Protein AF-A0A3P7MTQ9-F1 (afdb_monomer)

InterPro domains:
  IPR006569 CID domain [PF04818] (117-196)
  IPR008942 ENTH/VHS [G3DSA:1.25.40.90] (111-215)

Secondary structure (DSSP, 8-state):
--PPPPPPPPTT-PPPP-PPPPP--------PPPPTT-PPPPP---------PPPS-----HHHHHHHHHHHHHHHHHHHHHHHHHHHHHHHHHHHHHHHHHHHHTT--HHHHHHHHHHHHH---HHHHHHHHHHHHHHHTT-HHHHHHHHHHHHHHHHSTT--HHHHHHHHHHHHHHHHHHHHHT--HHHHHHHHHHHHHHHHHHHHH--HHHHHHHHHHHHTT-GGGS--

Radius of gyration: 30.37 Å; Cα contacts (8 Å, |Δi|>4): 96; chains: 1; bounding box: 88×51×62 Å

Organism: Dibothriocephalus latus (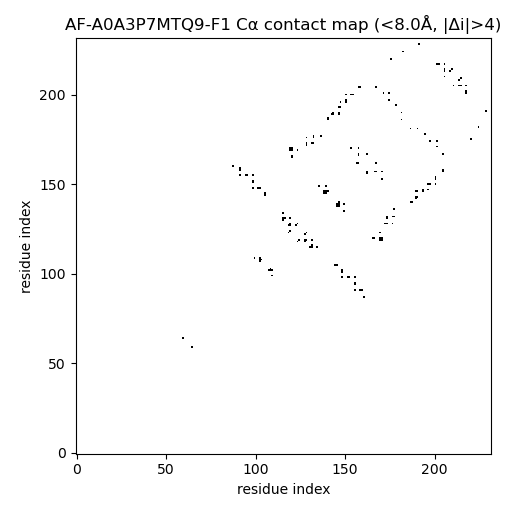NCBI:txid60516)

Foldseek 3Di:
DDDDDDDDDDPDDPDDDDDDDDPDDDDDPPDDDDDPPDDDDDDDDDDPDPPPDDPPDPPCDPVNVVVVVVVVVVVVVVVVVVVVVVVLVVVLVVLVVVLVVLCVVVVHDPVVLCVLLVVLLVDVDPVSLVSSLVVLCVQCLVDLSSVVSVLSVLLSQQSRPPRDPSSNVSSVSSLLVNLVVCQVPVRDPSCLVCVVSSLVSLVVNCVVVVDPVSVVVNCVSVVVNDPPSVPD

pLDDT: mean 70.4, std 19.18, range [33.09, 97.12]

Structure (mmCIF, N/CA/C/O backbone):
data_AF-A0A3P7MTQ9-F1
#
_entry.id   AF-A0A3P7MTQ9-F1
#
loop_
_atom_site.group_PDB
_atom_site.id
_atom_site.type_symbol
_atom_site.label_atom_id
_atom_site.label_alt_id
_atom_site.label_comp_id
_atom_site.label_asym_id
_atom_site.label_entity_id
_atom_site.label_seq_id
_atom_site.pdbx_PDB_ins_code
_atom_site.Cartn_x
_atom_site.Cartn_y
_atom_site.Cartn_z
_atom_site.occupancy
_atom_site.B_iso_or_equiv
_atom_site.auth_seq_id
_atom_site.auth_comp_id
_atom_site.auth_asym_id
_atom_site.auth_atom_id
_atom_site.pdbx_PDB_model_num
ATOM 1 N N . MET A 1 1 ? 58.078 28.794 -17.572 1.00 44.88 1 MET A N 1
ATOM 2 C CA . MET A 1 1 ? 57.021 29.090 -16.584 1.00 44.88 1 MET A CA 1
ATOM 3 C C . MET A 1 1 ? 56.052 30.071 -17.214 1.00 44.88 1 MET A C 1
ATOM 5 O O . MET A 1 1 ? 56.477 31.156 -17.580 1.00 44.88 1 MET A O 1
ATOM 9 N N . GLY A 1 2 ? 54.799 29.667 -17.394 1.00 41.00 2 GLY A N 1
ATOM 10 C CA . GLY A 1 2 ? 53.721 30.526 -17.878 1.00 41.00 2 GLY A CA 1
ATOM 11 C C . GLY A 1 2 ? 52.397 29.884 -17.487 1.00 41.00 2 GLY A C 1
ATOM 12 O O . GLY A 1 2 ? 52.120 28.762 -17.901 1.00 41.00 2 GLY A O 1
ATOM 13 N N . THR A 1 3 ? 51.639 30.535 -16.612 1.00 49.16 3 THR A N 1
ATOM 14 C CA . THR A 1 3 ? 50.294 30.107 -16.209 1.00 49.16 3 THR A CA 1
ATOM 15 C C . THR A 1 3 ? 49.300 30.414 -17.334 1.00 49.16 3 THR A C 1
ATOM 17 O O . THR A 1 3 ? 49.339 31.532 -17.853 1.00 49.16 3 THR A O 1
ATOM 20 N N . PRO A 1 4 ? 48.411 29.482 -17.725 1.00 43.72 4 PRO A N 1
ATOM 21 C CA . PRO A 1 4 ? 47.355 29.787 -18.687 1.00 43.72 4 PRO A CA 1
ATOM 22 C C . PRO A 1 4 ? 46.280 30.696 -18.057 1.00 43.72 4 PRO A C 1
ATOM 24 O O . PRO A 1 4 ? 46.106 30.677 -16.834 1.00 43.72 4 PRO A O 1
ATOM 27 N N . PRO A 1 5 ? 45.569 31.508 -18.860 1.00 46.62 5 PRO A N 1
ATOM 28 C CA . PRO A 1 5 ? 44.591 32.459 -18.349 1.00 46.62 5 PRO A CA 1
ATOM 29 C C . PRO A 1 5 ? 43.329 31.744 -17.850 1.00 46.62 5 PRO A C 1
ATOM 31 O O . PRO A 1 5 ? 42.872 30.764 -18.438 1.00 46.62 5 PRO A O 1
ATOM 34 N N . ALA A 1 6 ? 42.769 32.259 -16.755 1.00 50.53 6 ALA A N 1
ATOM 35 C CA . ALA A 1 6 ? 41.508 31.800 -16.192 1.00 50.53 6 ALA A CA 1
ATOM 36 C C . ALA A 1 6 ? 40.335 32.225 -17.089 1.00 50.53 6 ALA A C 1
ATOM 38 O O . ALA A 1 6 ? 40.229 33.390 -17.475 1.00 50.53 6 ALA A O 1
ATOM 39 N N . TYR A 1 7 ? 39.447 31.283 -17.404 1.00 43.47 7 TYR A N 1
ATOM 40 C CA . TYR A 1 7 ? 38.181 31.586 -18.067 1.00 43.47 7 TYR A CA 1
ATOM 41 C C . TYR A 1 7 ? 37.210 32.237 -17.067 1.00 43.47 7 TYR A C 1
ATOM 43 O O . TYR A 1 7 ? 37.127 31.771 -15.927 1.00 43.47 7 TYR A O 1
ATOM 51 N N . PRO A 1 8 ? 36.467 33.287 -17.458 1.00 49.22 8 PRO A N 1
ATOM 52 C CA . PRO A 1 8 ? 35.469 33.898 -16.592 1.00 49.22 8 PRO A CA 1
ATOM 53 C C . PRO A 1 8 ? 34.245 32.980 -16.461 1.00 49.22 8 PRO A C 1
ATOM 55 O O . PRO A 1 8 ? 33.701 32.495 -17.454 1.00 49.22 8 PRO A O 1
ATOM 58 N N . VAL A 1 9 ? 33.824 32.742 -15.220 1.00 55.25 9 VAL A N 1
ATOM 59 C CA . VAL A 1 9 ? 32.576 32.047 -14.875 1.00 55.25 9 VAL A CA 1
ATOM 60 C C . VAL A 1 9 ? 31.442 33.085 -14.857 1.00 55.25 9 VAL A C 1
ATOM 62 O O . VAL A 1 9 ? 31.681 34.191 -14.373 1.00 55.25 9 VAL A O 1
ATOM 65 N N . PRO A 1 10 ? 30.230 32.786 -15.364 1.00 50.22 10 PRO A N 1
ATOM 66 C CA . PRO A 1 10 ? 29.095 33.707 -15.291 1.00 50.22 10 PRO A CA 1
ATOM 67 C C . PRO A 1 10 ? 28.674 33.985 -13.841 1.00 50.22 10 PRO A C 1
ATOM 69 O O . PRO A 1 10 ? 28.641 33.073 -13.012 1.00 50.22 10 PRO A O 1
ATOM 72 N N . ASP A 1 11 ? 28.336 35.243 -13.560 1.00 55.81 11 ASP A N 1
ATOM 73 C CA . ASP A 1 11 ? 27.985 35.745 -12.231 1.00 55.81 11 ASP A CA 1
ATOM 74 C C . ASP A 1 11 ? 26.805 34.989 -11.597 1.00 55.81 11 ASP A C 1
ATOM 76 O O . ASP A 1 11 ? 25.722 34.895 -12.176 1.00 55.81 11 ASP A O 1
ATOM 80 N N . GLY A 1 12 ? 27.003 34.498 -10.367 1.00 55.12 12 GLY A N 1
ATOM 81 C CA . GLY A 1 12 ? 25.911 34.071 -9.482 1.00 55.12 12 GLY A CA 1
ATOM 82 C C . GLY A 1 12 ? 26.069 32.724 -8.774 1.00 55.12 12 GLY A C 1
ATOM 83 O O . GLY A 1 12 ? 25.252 32.418 -7.909 1.00 55.12 12 GLY A O 1
ATOM 84 N N . VAL A 1 13 ? 27.099 31.926 -9.073 1.00 52.09 13 VAL A N 1
ATOM 85 C CA . VAL A 1 13 ? 27.333 30.646 -8.376 1.00 52.09 13 VAL A CA 1
ATOM 86 C C . VAL A 1 13 ? 28.551 30.779 -7.454 1.00 52.09 13 VAL A C 1
ATOM 88 O O . VAL A 1 13 ? 29.647 31.039 -7.954 1.00 52.09 13 VAL A O 1
ATOM 91 N N . PRO A 1 14 ? 28.417 30.628 -6.121 1.00 49.75 14 PRO A N 1
ATOM 92 C CA . PRO A 1 14 ? 29.576 30.646 -5.237 1.00 49.75 14 PRO A CA 1
ATOM 93 C C . PRO A 1 14 ? 30.501 29.473 -5.582 1.00 49.75 14 PRO A C 1
ATOM 95 O O . PRO A 1 14 ? 30.057 28.330 -5.708 1.00 49.75 14 PRO A O 1
ATOM 98 N N . ALA A 1 15 ? 31.791 29.766 -5.760 1.00 53.12 15 ALA A N 1
ATOM 99 C CA . ALA A 1 15 ? 32.801 28.754 -6.038 1.00 53.12 15 ALA A CA 1
ATOM 100 C C . ALA A 1 15 ? 32.833 27.713 -4.900 1.00 53.12 15 ALA A C 1
ATOM 102 O O . ALA A 1 15 ? 32.810 28.101 -3.726 1.00 53.12 15 ALA A O 1
ATOM 103 N N . PRO A 1 16 ? 32.894 26.404 -5.205 1.00 49.44 16 PRO A N 1
ATOM 104 C CA . PRO A 1 16 ? 33.035 25.394 -4.167 1.00 49.44 16 PRO A CA 1
ATOM 105 C C . PRO A 1 16 ? 34.364 25.599 -3.417 1.00 49.44 16 PRO A C 1
ATOM 107 O O . PRO A 1 16 ? 35.365 25.975 -4.037 1.00 49.44 16 PRO A O 1
ATOM 110 N N . PRO A 1 17 ? 34.404 25.375 -2.091 1.00 55.78 17 PRO A N 1
ATOM 111 C CA . PRO A 1 17 ? 35.616 25.571 -1.308 1.00 55.78 17 PRO A CA 1
ATOM 112 C C . PRO A 1 17 ? 36.736 24.645 -1.795 1.00 55.78 17 PRO A C 1
ATOM 114 O O . PRO A 1 17 ? 36.509 23.474 -2.103 1.00 55.78 17 PRO A O 1
ATOM 117 N N . PHE A 1 18 ? 37.953 25.191 -1.844 1.00 48.84 18 PHE A N 1
ATOM 118 C CA . PHE A 1 18 ? 39.172 24.474 -2.214 1.00 48.84 18 PHE A CA 1
ATOM 119 C C . PHE A 1 18 ? 39.341 23.235 -1.324 1.00 48.84 18 PHE A C 1
ATOM 121 O O . PHE A 1 18 ? 39.570 23.353 -0.120 1.00 48.84 18 PHE A O 1
ATOM 128 N N . GLN A 1 19 ? 39.241 22.044 -1.913 1.00 48.84 19 GLN A N 1
ATOM 129 C CA . GLN A 1 19 ? 39.634 20.812 -1.237 1.00 48.84 19 GLN A CA 1
ATOM 130 C C . GLN A 1 19 ? 41.156 20.641 -1.369 1.00 48.84 19 GLN A C 1
ATOM 132 O O . GLN A 1 19 ? 41.683 20.785 -2.477 1.00 48.84 19 GLN A O 1
ATOM 137 N N . PRO A 1 20 ? 41.889 20.356 -0.277 1.00 51.94 20 PRO A N 1
ATOM 138 C CA . PRO A 1 20 ? 43.305 20.026 -0.372 1.00 51.94 20 PRO A CA 1
ATOM 139 C C . PRO A 1 20 ? 43.490 18.736 -1.192 1.00 51.94 20 PRO A C 1
ATOM 141 O O . PRO A 1 20 ? 42.626 17.856 -1.155 1.00 51.94 20 PRO A O 1
ATOM 144 N N . PRO A 1 21 ? 44.602 18.599 -1.935 1.00 47.03 21 PRO A N 1
ATOM 145 C CA . PRO A 1 21 ? 44.841 17.420 -2.754 1.00 47.03 21 PRO A CA 1
ATOM 146 C C . PRO A 1 21 ? 44.960 16.180 -1.861 1.00 47.03 21 PRO A C 1
ATOM 148 O O . PRO A 1 21 ? 45.771 16.141 -0.934 1.00 47.03 21 PRO A O 1
ATOM 151 N N . LEU A 1 22 ? 44.142 15.166 -2.145 1.00 48.50 22 LEU A N 1
ATOM 152 C CA . LEU A 1 22 ? 44.241 13.853 -1.511 1.00 48.50 22 LEU A CA 1
ATOM 153 C C . LEU A 1 22 ? 45.647 13.261 -1.738 1.00 48.50 22 LEU A C 1
ATOM 155 O O . LEU A 1 22 ? 46.215 13.437 -2.823 1.00 48.50 22 LEU A O 1
ATOM 159 N N . PRO A 1 23 ? 46.216 12.547 -0.748 1.00 47.06 23 PRO A N 1
ATOM 160 C CA . PRO A 1 23 ? 47.487 11.865 -0.921 1.00 47.06 23 PRO A CA 1
ATOM 161 C C . PRO A 1 23 ? 47.386 10.864 -2.072 1.00 47.06 23 PRO A C 1
ATOM 163 O O . PRO A 1 23 ? 46.411 10.130 -2.223 1.00 47.06 23 PRO A O 1
ATOM 166 N N . HIS A 1 24 ? 48.417 10.882 -2.901 1.00 46.41 24 HIS A N 1
ATOM 167 C CA . HIS A 1 24 ? 48.580 10.107 -4.122 1.00 46.41 24 HIS A CA 1
ATOM 168 C C . HIS A 1 24 ? 48.537 8.616 -3.778 1.00 46.41 24 HIS A C 1
ATOM 170 O O . HIS A 1 24 ? 49.501 8.047 -3.269 1.00 46.41 24 HIS A O 1
ATOM 176 N N . ILE A 1 25 ? 47.398 7.983 -4.046 1.00 46.38 25 ILE A N 1
ATOM 177 C CA . ILE A 1 25 ? 47.273 6.531 -4.025 1.00 46.38 25 ILE A CA 1
ATOM 178 C C . ILE A 1 25 ? 47.876 6.043 -5.350 1.00 46.38 25 ILE A C 1
ATOM 180 O O . ILE A 1 25 ? 47.378 6.441 -6.407 1.00 46.38 25 ILE A O 1
ATOM 184 N N . PRO A 1 26 ? 48.948 5.228 -5.345 1.00 42.16 26 PRO A N 1
ATOM 185 C CA . PRO A 1 26 ? 49.461 4.654 -6.582 1.00 42.16 26 PRO A CA 1
ATOM 186 C C . PRO A 1 26 ? 48.351 3.811 -7.227 1.00 42.16 26 PRO A C 1
ATOM 188 O O . PRO A 1 26 ? 47.632 3.109 -6.506 1.00 42.16 26 PRO A O 1
ATOM 191 N N . PRO A 1 27 ? 48.172 3.862 -8.558 1.00 41.38 27 PRO A N 1
ATOM 192 C CA . PRO A 1 27 ? 47.104 3.126 -9.212 1.00 41.38 27 PRO A CA 1
ATOM 193 C C . PRO A 1 27 ? 47.274 1.630 -8.938 1.00 41.38 27 PRO A C 1
ATOM 195 O O . PRO A 1 27 ? 48.236 0.994 -9.370 1.00 41.38 27 PRO A O 1
ATOM 198 N N . ARG A 1 28 ? 46.324 1.064 -8.186 1.00 40.88 28 ARG A N 1
ATOM 199 C CA . ARG A 1 28 ? 46.164 -0.382 -8.056 1.00 40.88 28 ARG A CA 1
ATOM 200 C C . ARG A 1 28 ? 45.906 -0.918 -9.460 1.00 40.88 28 ARG A C 1
ATOM 202 O O . ARG A 1 28 ? 44.927 -0.532 -10.095 1.00 40.88 28 ARG A O 1
ATOM 209 N N . VAL A 1 29 ? 46.781 -1.804 -9.924 1.00 40.97 29 VAL A N 1
ATOM 210 C CA . VAL A 1 29 ? 46.595 -2.600 -11.139 1.00 40.97 29 VAL A CA 1
ATOM 211 C C . VAL A 1 29 ? 45.378 -3.502 -10.918 1.00 40.97 29 VAL A C 1
ATOM 213 O O . VAL A 1 29 ? 45.492 -4.617 -10.418 1.00 40.97 29 VAL A O 1
ATOM 216 N N . PHE A 1 30 ? 44.185 -2.997 -11.225 1.00 38.31 30 PHE A N 1
ATOM 217 C CA . PHE A 1 30 ? 43.014 -3.833 -11.449 1.00 38.31 30 PHE A CA 1
ATOM 218 C C . PHE A 1 30 ? 43.054 -4.246 -12.916 1.00 38.31 30 PHE A C 1
ATOM 220 O O . PHE A 1 30 ? 42.629 -3.510 -13.803 1.00 38.31 30 PHE A O 1
ATOM 227 N N . GLY A 1 31 ? 43.646 -5.414 -13.167 1.00 36.66 31 GLY A N 1
ATOM 228 C CA . GLY A 1 31 ? 43.518 -6.084 -14.451 1.00 36.66 31 GLY A CA 1
ATOM 229 C C . GLY A 1 31 ? 42.049 -6.416 -14.679 1.00 36.66 31 GLY A C 1
ATOM 230 O O . GLY A 1 31 ? 41.487 -7.255 -13.977 1.00 36.66 31 GLY A O 1
ATOM 231 N N . TYR A 1 32 ? 41.421 -5.737 -15.633 1.00 39.22 32 TYR A N 1
ATOM 232 C CA . TYR A 1 32 ? 40.151 -6.191 -16.182 1.00 39.22 32 TYR A CA 1
ATOM 233 C C . TYR A 1 32 ? 40.391 -7.520 -16.917 1.00 39.22 32 TYR A C 1
ATOM 235 O O . TYR A 1 32 ? 41.398 -7.643 -17.622 1.00 39.22 32 TYR A O 1
ATOM 243 N N . PRO A 1 33 ? 39.512 -8.526 -16.765 1.00 43.12 33 PRO A N 1
ATOM 244 C CA . PRO A 1 33 ? 39.596 -9.733 -17.574 1.00 43.12 33 PRO A CA 1
ATOM 245 C C . PRO A 1 33 ? 39.393 -9.372 -19.059 1.00 43.12 33 PRO A C 1
ATOM 247 O O . PRO A 1 33 ? 38.675 -8.418 -19.371 1.00 43.12 33 PRO A O 1
ATOM 250 N N . PRO A 1 34 ? 40.041 -10.092 -19.990 1.00 44.06 34 PRO A N 1
ATOM 251 C CA . PRO A 1 34 ? 40.077 -9.704 -21.392 1.00 44.06 34 PRO A CA 1
ATOM 252 C C . PRO A 1 34 ? 38.696 -9.888 -22.030 1.00 44.06 34 PRO A C 1
ATOM 254 O O . PRO A 1 34 ? 38.182 -11.002 -22.118 1.00 44.06 34 PRO A O 1
ATOM 257 N N . HIS A 1 35 ? 38.100 -8.792 -22.500 1.00 46.19 35 HIS A N 1
ATOM 258 C CA . HIS A 1 35 ? 36.933 -8.846 -23.375 1.00 46.19 35 HIS A CA 1
ATOM 259 C C . HIS A 1 35 ? 37.379 -9.225 -24.801 1.00 46.19 35 HIS A C 1
ATOM 261 O O . HIS A 1 35 ? 38.271 -8.565 -25.346 1.00 46.19 35 HIS A O 1
ATOM 267 N N . PRO A 1 36 ? 36.786 -10.256 -25.434 1.00 40.97 36 PRO A N 1
ATOM 268 C CA . PRO A 1 36 ? 37.101 -10.615 -26.812 1.00 40.97 36 PRO A CA 1
ATOM 269 C C . PRO A 1 36 ? 36.621 -9.499 -27.746 1.00 40.97 36 PRO A C 1
ATOM 271 O O . PRO A 1 36 ? 35.420 -9.313 -27.915 1.00 40.97 36 PRO A O 1
ATOM 274 N N . GLY A 1 37 ? 37.551 -8.737 -28.325 1.00 46.16 37 GLY A N 1
ATOM 275 C CA . GLY A 1 37 ? 37.229 -7.738 -29.352 1.00 46.16 37 GLY A CA 1
ATOM 276 C C . GLY A 1 37 ? 38.040 -6.444 -29.318 1.00 46.16 37 GLY A C 1
ATOM 277 O O . GLY A 1 37 ? 37.984 -5.695 -30.286 1.00 46.16 37 GLY A O 1
ATOM 278 N N . PHE A 1 38 ? 38.828 -6.182 -28.270 1.00 42.75 38 PHE A N 1
ATOM 279 C CA . PHE A 1 38 ? 39.678 -4.987 -28.207 1.00 42.75 38 PHE A CA 1
ATOM 280 C C . PHE A 1 38 ? 41.159 -5.346 -28.414 1.00 42.75 38 PHE A C 1
ATOM 282 O O . PHE A 1 38 ? 41.671 -6.208 -27.694 1.00 42.75 38 PHE A O 1
ATOM 289 N N . PRO A 1 39 ? 41.877 -4.707 -29.360 1.00 43.03 39 PRO A N 1
ATOM 290 C CA . PRO A 1 39 ? 43.321 -4.871 -29.475 1.00 43.03 39 PRO A CA 1
ATOM 291 C C . PRO A 1 39 ? 43.997 -4.356 -28.199 1.00 43.03 39 PRO A C 1
ATOM 293 O O . PRO A 1 39 ? 43.734 -3.239 -27.753 1.00 43.03 39 PRO A O 1
ATOM 296 N N . SER A 1 40 ? 44.864 -5.171 -27.601 1.00 44.06 40 SER A N 1
ATOM 297 C CA . SER A 1 40 ? 45.667 -4.783 -26.441 1.00 44.06 40 SER A CA 1
ATOM 298 C C . SER A 1 40 ? 46.580 -3.605 -26.799 1.00 44.06 40 SER A C 1
ATOM 300 O O . SER A 1 40 ? 47.386 -3.704 -27.722 1.00 44.06 40 SER A O 1
ATOM 302 N N . MET A 1 41 ? 46.469 -2.492 -26.074 1.00 39.69 41 MET A N 1
ATOM 303 C CA . MET A 1 41 ? 47.389 -1.359 -26.221 1.00 39.69 41 MET A CA 1
ATOM 304 C C . MET A 1 41 ? 48.746 -1.711 -25.582 1.00 39.69 41 MET A C 1
ATOM 306 O O . MET A 1 41 ? 48.754 -2.154 -24.430 1.00 39.69 41 MET A O 1
ATOM 310 N N . PRO A 1 42 ? 49.890 -1.516 -26.266 1.00 41.38 42 PRO A N 1
ATOM 311 C CA . PRO A 1 42 ? 51.200 -1.752 -25.668 1.00 41.38 42 PRO A CA 1
ATOM 312 C C . PRO A 1 42 ? 51.521 -0.674 -24.625 1.00 41.38 42 PRO A C 1
ATOM 314 O O . PRO A 1 42 ? 51.383 0.522 -24.883 1.00 41.38 42 PRO A O 1
ATOM 317 N N . THR A 1 43 ? 51.979 -1.093 -23.447 1.00 48.62 43 THR A N 1
ATOM 318 C CA . THR A 1 43 ? 52.636 -0.219 -22.464 1.00 48.62 43 THR A CA 1
ATOM 319 C C . THR A 1 43 ? 53.973 0.303 -23.009 1.00 48.62 43 THR A C 1
ATOM 321 O O . THR A 1 43 ? 54.646 -0.435 -23.730 1.00 48.62 43 THR A O 1
ATOM 324 N N . PRO A 1 44 ? 54.393 1.534 -22.660 1.00 40.97 44 PRO A N 1
ATOM 325 C CA . PRO A 1 44 ? 55.574 2.159 -23.245 1.00 40.97 44 PRO A CA 1
ATOM 326 C C . PRO A 1 44 ? 56.851 1.508 -22.701 1.00 40.97 44 PRO A C 1
ATOM 328 O O . PRO A 1 44 ? 57.220 1.718 -21.547 1.00 40.97 44 PRO A O 1
ATOM 331 N N . ALA A 1 45 ? 57.514 0.715 -23.541 1.00 45.88 45 ALA A N 1
ATOM 332 C CA . ALA A 1 45 ? 58.923 0.390 -23.382 1.00 45.88 45 ALA A CA 1
ATOM 333 C C . ALA A 1 45 ? 59.736 1.348 -24.259 1.00 45.88 45 ALA A C 1
ATOM 335 O O . ALA A 1 45 ? 59.381 1.620 -25.405 1.00 45.88 45 ALA A O 1
ATOM 336 N N . ASP A 1 46 ? 60.778 1.888 -23.646 1.00 47.06 46 ASP A N 1
ATOM 337 C CA . ASP A 1 46 ? 61.817 2.739 -24.208 1.00 47.06 46 ASP A CA 1
ATOM 338 C C . ASP A 1 46 ? 62.418 2.076 -25.462 1.00 47.06 46 ASP A C 1
ATOM 340 O O . ASP A 1 46 ? 63.019 1.015 -25.343 1.00 47.06 46 ASP A O 1
ATOM 344 N N . ASP A 1 47 ? 62.202 2.642 -26.656 1.00 39.50 47 ASP A N 1
ATOM 345 C CA . ASP A 1 47 ? 63.020 2.352 -27.842 1.00 39.50 47 ASP A CA 1
ATOM 346 C C . ASP A 1 47 ? 62.764 3.366 -28.970 1.00 39.50 47 ASP A C 1
ATOM 348 O O . ASP A 1 47 ? 61.636 3.636 -29.394 1.00 39.50 47 ASP A O 1
ATOM 352 N N . THR A 1 48 ? 63.862 3.930 -29.468 1.00 46.34 48 THR A N 1
ATOM 353 C CA . THR A 1 48 ? 63.998 4.919 -30.545 1.00 46.34 48 THR A CA 1
ATOM 354 C C . THR A 1 48 ? 63.551 4.374 -31.906 1.00 46.34 48 THR A C 1
ATOM 356 O O . THR A 1 48 ? 64.340 4.189 -32.831 1.00 46.34 48 THR A O 1
ATOM 359 N N . THR A 1 49 ? 62.248 4.166 -32.069 1.00 47.03 49 THR A N 1
ATOM 360 C CA . THR A 1 49 ? 61.616 3.906 -33.366 1.00 47.03 49 THR A CA 1
ATOM 361 C C . THR A 1 49 ? 61.021 5.207 -33.916 1.00 47.03 49 THR A C 1
ATOM 363 O O . THR A 1 49 ? 60.323 5.921 -33.191 1.00 47.03 49 THR A O 1
ATOM 366 N N . PRO A 1 50 ? 61.297 5.594 -35.180 1.00 39.75 50 PRO A N 1
ATOM 367 C CA . PRO A 1 50 ? 60.624 6.738 -35.777 1.00 39.75 50 PRO A CA 1
ATOM 368 C C . PRO A 1 50 ? 59.126 6.432 -35.797 1.00 39.75 50 PRO A C 1
ATOM 370 O O . PRO A 1 50 ? 58.704 5.473 -36.439 1.00 39.75 50 PRO A O 1
ATOM 373 N N . TYR A 1 51 ? 58.338 7.231 -35.070 1.00 43.19 51 TYR A N 1
ATOM 374 C CA . TYR A 1 51 ? 56.879 7.173 -35.078 1.00 43.19 51 TYR A CA 1
ATOM 375 C C . TYR A 1 51 ? 56.385 7.198 -36.528 1.00 43.19 51 TYR A C 1
ATOM 377 O O . TYR A 1 51 ? 56.277 8.256 -37.154 1.00 43.19 51 TYR A O 1
ATOM 385 N N . GLN A 1 52 ? 56.076 6.025 -37.076 1.00 47.56 52 GLN A N 1
ATOM 386 C CA . GLN A 1 52 ? 55.324 5.912 -38.309 1.00 47.56 52 GLN A CA 1
ATOM 387 C C . GLN A 1 52 ? 53.905 6.343 -37.956 1.00 47.56 52 GLN A C 1
ATOM 389 O O . GLN A 1 52 ? 53.116 5.582 -37.401 1.00 47.56 52 GLN A O 1
ATOM 394 N N . ARG A 1 53 ? 53.611 7.624 -38.210 1.00 48.94 53 ARG A N 1
ATOM 395 C CA . ARG A 1 53 ? 52.250 8.157 -38.173 1.00 48.94 53 ARG A CA 1
ATOM 396 C C . ARG A 1 53 ? 51.384 7.208 -39.016 1.00 48.94 53 ARG A C 1
ATOM 398 O O . ARG A 1 53 ? 51.698 7.052 -40.200 1.00 48.94 53 ARG A O 1
ATOM 405 N N . PRO A 1 54 ? 50.336 6.583 -38.449 1.00 49.44 54 PRO A N 1
ATOM 406 C CA . PRO A 1 54 ? 49.409 5.787 -39.239 1.00 49.44 54 PRO A CA 1
ATOM 407 C C . PRO A 1 54 ? 48.905 6.644 -40.405 1.00 49.44 54 PRO A C 1
ATOM 409 O O . PRO A 1 54 ? 48.651 7.839 -40.198 1.00 49.44 54 PRO A O 1
ATOM 412 N N . PRO A 1 55 ? 48.813 6.103 -41.631 1.00 47.34 55 PRO A N 1
ATOM 413 C CA . PRO A 1 55 ? 48.330 6.869 -42.768 1.00 47.34 55 PRO A CA 1
ATOM 414 C C . PRO A 1 55 ? 46.969 7.479 -42.421 1.00 47.34 55 PRO A C 1
ATOM 416 O O . PRO A 1 55 ? 46.055 6.795 -41.967 1.00 47.34 55 PRO A O 1
ATOM 419 N N . ALA A 1 56 ? 46.859 8.795 -42.600 1.00 53.66 56 ALA A N 1
ATOM 420 C CA . ALA A 1 56 ? 45.629 9.546 -42.405 1.00 53.66 56 ALA A CA 1
ATOM 421 C C . ALA A 1 56 ? 44.632 9.166 -43.509 1.00 53.66 56 ALA A C 1
ATOM 423 O O . ALA A 1 56 ? 44.553 9.822 -44.541 1.00 53.66 56 ALA A O 1
ATOM 424 N N . SER A 1 57 ? 43.952 8.037 -43.349 1.00 54.00 57 SER A N 1
ATOM 425 C CA . SER A 1 57 ? 42.830 7.616 -44.195 1.00 54.00 57 SER A CA 1
ATOM 426 C C . SER A 1 57 ? 42.089 6.444 -43.549 1.00 54.00 57 SER A C 1
ATOM 428 O O . SER A 1 57 ? 41.848 5.414 -44.165 1.00 54.00 57 SER A O 1
ATOM 430 N N . HIS A 1 58 ? 41.657 6.612 -42.298 1.00 57.19 58 HIS A N 1
ATOM 431 C CA . HIS A 1 58 ? 40.431 5.935 -41.885 1.00 57.19 58 HIS A CA 1
ATOM 432 C C . HIS A 1 58 ? 39.276 6.699 -42.534 1.00 57.19 58 HIS A C 1
ATOM 434 O O . HIS A 1 58 ? 38.719 7.627 -41.952 1.00 57.19 58 HIS A O 1
ATOM 440 N N . THR A 1 59 ? 38.969 6.373 -43.790 1.00 63.28 59 THR A N 1
ATOM 441 C CA . THR A 1 59 ? 37.637 6.639 -44.336 1.00 63.28 59 THR A CA 1
ATOM 442 C C . THR A 1 59 ? 36.659 5.922 -43.421 1.00 63.28 59 THR A C 1
ATOM 444 O O . THR A 1 59 ? 36.587 4.696 -43.459 1.00 63.28 59 THR A O 1
ATOM 447 N N . LEU A 1 60 ? 35.983 6.685 -42.558 1.00 64.44 60 LEU A N 1
ATOM 448 C CA . LEU A 1 60 ? 34.859 6.202 -41.764 1.00 64.44 60 LEU A CA 1
ATOM 449 C C . LEU A 1 60 ? 33.894 5.529 -42.730 1.00 64.44 60 LEU A C 1
ATOM 451 O O . LEU A 1 60 ? 33.368 6.179 -43.637 1.00 64.44 60 LEU A O 1
ATOM 455 N N . THR A 1 61 ? 33.733 4.219 -42.592 1.00 81.94 61 THR A N 1
ATOM 456 C CA . THR A 1 61 ? 32.782 3.503 -43.427 1.00 81.94 61 THR A CA 1
ATOM 457 C C . THR A 1 61 ? 31.376 3.797 -42.918 1.00 81.94 61 THR A C 1
ATOM 459 O O . THR A 1 61 ? 31.171 4.081 -41.737 1.00 81.94 61 THR A O 1
ATOM 462 N N . GLU A 1 62 ? 30.375 3.710 -43.791 1.00 84.69 62 GLU A N 1
ATOM 463 C CA . GLU A 1 62 ? 28.971 3.826 -43.371 1.00 84.69 62 GLU A CA 1
ATOM 464 C C . GLU A 1 62 ? 28.620 2.799 -42.277 1.00 84.69 62 GLU A C 1
ATOM 466 O O . GLU A 1 62 ? 27.795 3.070 -41.407 1.00 84.69 62 GLU A O 1
ATOM 471 N N . ALA A 1 63 ? 29.297 1.644 -42.271 1.00 84.25 63 ALA A N 1
ATOM 472 C CA . ALA A 1 63 ? 29.165 0.631 -41.231 1.00 84.25 63 ALA A CA 1
ATOM 473 C C . ALA A 1 63 ? 29.722 1.094 -39.872 1.00 84.25 63 ALA A C 1
ATOM 475 O O . ALA A 1 63 ? 29.094 0.828 -38.848 1.00 84.25 63 ALA A O 1
ATOM 476 N N . ASP A 1 64 ? 30.849 1.816 -39.849 1.00 84.50 64 ASP A N 1
ATOM 477 C CA . ASP A 1 64 ? 31.424 2.372 -38.615 1.00 84.50 64 ASP A CA 1
ATOM 478 C C . ASP A 1 64 ? 30.510 3.443 -38.011 1.00 84.50 64 ASP A C 1
ATOM 480 O O . ASP A 1 64 ? 30.292 3.467 -36.798 1.00 84.50 64 ASP A O 1
ATOM 484 N N . VAL A 1 65 ? 29.929 4.296 -38.863 1.00 86.44 65 VAL A N 1
ATOM 485 C CA . VAL A 1 65 ? 28.955 5.316 -38.446 1.00 86.44 65 VAL A CA 1
ATOM 486 C C . VAL A 1 65 ? 27.710 4.647 -37.872 1.00 86.44 65 VAL A C 1
ATOM 488 O O . VAL A 1 65 ? 27.326 4.946 -36.743 1.00 86.44 65 VAL A O 1
ATOM 491 N N . LYS A 1 66 ? 27.139 3.675 -38.590 1.00 91.38 66 LYS A N 1
ATOM 492 C CA . LYS A 1 66 ? 25.958 2.936 -38.136 1.00 91.38 66 LYS A CA 1
ATOM 493 C C . LYS A 1 66 ? 26.194 2.230 -36.796 1.00 91.38 66 LYS A C 1
ATOM 495 O O . LYS A 1 66 ? 25.362 2.320 -35.900 1.00 91.38 66 LYS A O 1
ATOM 500 N N . ASN A 1 67 ? 27.337 1.566 -36.629 1.00 88.31 67 ASN A N 1
ATOM 501 C CA . ASN A 1 67 ? 27.677 0.880 -35.382 1.00 88.31 67 ASN A CA 1
ATOM 502 C C . ASN A 1 67 ? 27.880 1.875 -34.220 1.00 88.31 67 ASN A C 1
ATOM 504 O O . ASN A 1 67 ? 27.474 1.618 -33.088 1.00 88.31 67 ASN A O 1
ATOM 508 N N . SER A 1 68 ? 28.469 3.045 -34.489 1.00 89.19 68 SER A N 1
ATOM 509 C CA . SER A 1 68 ? 28.584 4.120 -33.496 1.00 89.19 68 SER A CA 1
ATOM 510 C C . SER A 1 68 ? 27.217 4.677 -33.085 1.00 89.19 68 SER A C 1
ATOM 512 O O . SER A 1 68 ? 27.008 4.954 -31.904 1.00 89.19 68 SER A O 1
ATOM 514 N N . GLU A 1 69 ? 26.286 4.839 -34.026 1.00 92.38 69 GLU A N 1
ATOM 515 C CA . GLU A 1 69 ? 24.917 5.293 -33.750 1.00 92.38 69 GLU A CA 1
ATOM 516 C C . GLU A 1 69 ? 24.127 4.260 -32.938 1.00 92.38 69 GLU A C 1
ATOM 518 O O . GLU A 1 69 ? 23.461 4.621 -31.965 1.00 92.38 69 GLU A O 1
ATOM 523 N N . GLU A 1 70 ? 24.238 2.975 -33.283 1.00 94.25 70 GLU A N 1
ATOM 524 C CA . GLU A 1 70 ? 23.619 1.874 -32.536 1.00 94.25 70 GLU A CA 1
ATOM 525 C C . GLU A 1 70 ? 24.158 1.798 -31.101 1.00 94.25 70 GLU A C 1
ATOM 527 O O . GLU A 1 70 ? 23.374 1.708 -30.154 1.00 94.25 70 GLU A O 1
ATOM 532 N N . ASN A 1 71 ? 25.475 1.928 -30.917 1.00 93.88 71 ASN A N 1
ATOM 533 C CA . ASN A 1 71 ? 26.091 1.955 -29.590 1.00 93.88 71 ASN A CA 1
ATOM 534 C C . ASN A 1 71 ? 25.671 3.182 -28.773 1.00 93.88 71 ASN A C 1
ATOM 536 O O . ASN A 1 71 ? 25.357 3.049 -27.588 1.00 93.88 71 ASN A O 1
ATOM 540 N N . LEU A 1 72 ? 25.629 4.369 -29.391 1.00 95.00 72 LEU A N 1
ATOM 541 C CA . LEU A 1 72 ? 25.179 5.589 -28.718 1.00 95.00 72 LEU A CA 1
ATOM 542 C C . LEU A 1 72 ? 23.714 5.467 -28.285 1.00 95.00 72 LEU A C 1
ATOM 544 O O . LEU A 1 72 ? 23.367 5.834 -27.161 1.00 95.00 72 LEU A O 1
ATOM 548 N N . LYS A 1 73 ? 22.862 4.908 -29.151 1.00 95.00 73 LYS A N 1
ATOM 549 C CA . LYS A 1 73 ? 21.459 4.645 -28.834 1.00 95.00 73 LYS A CA 1
ATOM 550 C C . LYS A 1 73 ? 21.323 3.645 -27.688 1.00 95.00 73 LYS A C 1
ATOM 552 O O . LYS A 1 73 ? 20.614 3.928 -26.730 1.00 95.00 73 LYS A O 1
ATOM 557 N N . ALA A 1 74 ? 22.039 2.523 -27.738 1.00 93.94 74 ALA A N 1
ATOM 558 C CA . ALA A 1 74 ? 22.009 1.520 -26.676 1.00 93.94 74 ALA A CA 1
ATOM 559 C C . ALA A 1 74 ? 22.469 2.095 -25.325 1.00 93.94 74 ALA A C 1
ATOM 561 O O . ALA A 1 74 ? 21.863 1.814 -24.289 1.00 93.94 74 ALA A O 1
ATOM 562 N N . GLN A 1 75 ? 23.503 2.944 -25.326 1.00 94.69 75 GLN A N 1
ATOM 563 C CA . GLN A 1 75 ? 23.955 3.637 -24.120 1.00 94.69 75 GLN A CA 1
ATOM 564 C C . GLN A 1 75 ? 22.885 4.596 -23.588 1.00 94.69 75 GLN A C 1
ATOM 566 O O . GLN A 1 75 ? 22.609 4.604 -22.388 1.00 94.69 75 GLN A O 1
ATOM 571 N N . HIS A 1 76 ? 22.284 5.398 -24.469 1.00 96.38 76 HIS A N 1
ATOM 572 C CA . HIS A 1 76 ? 21.205 6.307 -24.099 1.00 96.38 76 HIS A CA 1
ATOM 573 C C . HIS A 1 76 ? 20.022 5.545 -23.488 1.00 96.38 76 HIS A C 1
ATOM 575 O O . HIS A 1 76 ? 19.571 5.899 -22.400 1.00 96.38 76 HIS A O 1
ATOM 581 N N . ASP A 1 77 ? 19.569 4.473 -24.136 1.00 96.00 77 ASP A N 1
ATOM 582 C CA . ASP A 1 77 ? 18.440 3.662 -23.678 1.00 96.00 77 ASP A CA 1
ATOM 583 C C . ASP A 1 77 ? 18.735 3.026 -22.309 1.00 96.00 77 ASP A C 1
ATOM 585 O O . ASP A 1 77 ? 17.917 3.126 -21.393 1.00 96.00 77 ASP A O 1
ATOM 589 N N . SER A 1 78 ? 19.949 2.498 -22.111 1.00 96.50 78 SER A N 1
ATOM 590 C CA . SER A 1 78 ? 20.405 1.977 -20.815 1.00 96.50 78 SER A CA 1
ATOM 591 C C . SER A 1 78 ? 20.388 3.043 -19.710 1.00 96.50 78 SER A C 1
ATOM 593 O O . SER A 1 78 ? 19.903 2.791 -18.606 1.00 96.50 78 SER A O 1
ATOM 595 N N . ILE A 1 79 ? 20.868 4.261 -19.992 1.00 97.00 79 ILE A N 1
ATOM 596 C CA . ILE A 1 79 ? 20.845 5.377 -19.029 1.00 97.00 79 ILE A CA 1
ATOM 597 C C . ILE A 1 79 ? 19.406 5.780 -18.700 1.00 97.00 79 ILE A C 1
ATOM 599 O O . ILE A 1 79 ? 19.092 6.062 -17.541 1.00 97.00 79 ILE A O 1
ATOM 603 N N . MET A 1 80 ? 18.532 5.836 -19.702 1.00 97.12 80 MET A N 1
ATOM 604 C CA . MET A 1 80 ? 17.131 6.196 -19.500 1.00 97.12 80 MET A CA 1
ATOM 605 C C . MET A 1 80 ? 16.407 5.162 -18.641 1.00 97.12 80 MET A C 1
ATOM 607 O O . MET A 1 80 ? 15.663 5.544 -17.736 1.00 97.12 80 MET A O 1
ATOM 611 N N . GLU A 1 81 ? 16.682 3.876 -18.846 1.00 95.19 81 GLU A N 1
ATOM 612 C CA . GLU A 1 81 ? 16.144 2.804 -18.013 1.00 95.19 81 GLU A CA 1
ATOM 613 C C . GLU A 1 81 ? 16.666 2.875 -16.569 1.00 95.19 81 GLU A C 1
ATOM 615 O O . GLU A 1 81 ? 15.875 2.827 -15.625 1.00 95.19 81 GLU A O 1
ATOM 620 N N . GLN A 1 82 ? 17.969 3.107 -16.371 1.00 95.38 82 GLN A N 1
ATOM 621 C CA . GLN A 1 82 ? 18.548 3.296 -15.034 1.00 95.38 82 GLN A CA 1
ATOM 622 C C . GLN A 1 82 ? 17.932 4.491 -14.295 1.00 95.38 82 GLN A C 1
ATOM 624 O O . GLN A 1 82 ? 17.631 4.402 -13.104 1.00 95.38 82 GLN A O 1
ATOM 629 N N . LYS A 1 83 ? 17.714 5.612 -14.994 1.00 95.62 83 LYS A N 1
ATOM 630 C CA . LYS A 1 83 ? 17.050 6.790 -14.421 1.00 95.62 83 LYS A CA 1
ATOM 631 C C . LYS A 1 83 ? 15.604 6.491 -14.045 1.00 95.62 83 LYS A C 1
ATOM 633 O O . LYS A 1 83 ? 15.177 6.876 -12.959 1.00 95.62 83 LYS A O 1
ATOM 638 N N . ALA A 1 84 ? 14.862 5.805 -14.914 1.00 90.44 84 ALA A N 1
ATOM 639 C CA . ALA A 1 84 ? 13.490 5.407 -14.627 1.00 90.44 84 ALA A CA 1
ATOM 640 C C . ALA A 1 84 ? 13.423 4.519 -13.375 1.00 90.44 84 ALA A C 1
ATOM 642 O O . ALA A 1 84 ? 12.588 4.752 -12.501 1.00 90.44 84 ALA A O 1
ATOM 643 N N . GLU A 1 85 ? 14.343 3.563 -13.238 1.00 91.44 85 GLU A N 1
ATOM 644 C CA . GLU A 1 85 ? 14.425 2.708 -12.054 1.00 91.44 85 GLU A CA 1
ATOM 645 C C . GLU A 1 85 ? 14.782 3.485 -10.782 1.00 91.44 85 GLU A C 1
ATOM 647 O O . GLU A 1 85 ? 14.117 3.331 -9.757 1.00 91.44 85 GLU A O 1
ATOM 652 N N . ALA A 1 86 ? 15.767 4.382 -10.849 1.00 92.19 86 ALA A N 1
ATOM 653 C CA . ALA A 1 86 ? 16.138 5.229 -9.718 1.00 92.19 86 ALA A CA 1
ATOM 654 C C . ALA A 1 86 ? 14.963 6.101 -9.238 1.00 92.19 86 ALA A C 1
ATOM 656 O O . ALA A 1 86 ? 14.729 6.214 -8.034 1.00 92.19 86 ALA A O 1
ATOM 657 N N . ILE A 1 87 ? 14.183 6.665 -10.169 1.00 91.31 87 ILE A N 1
ATOM 658 C CA . ILE A 1 87 ? 12.973 7.434 -9.848 1.00 91.31 87 ILE A CA 1
ATOM 659 C C . ILE A 1 87 ? 11.937 6.542 -9.157 1.00 91.31 87 ILE A C 1
ATOM 661 O O . ILE A 1 87 ? 11.385 6.941 -8.129 1.00 91.31 87 ILE A O 1
ATOM 665 N N . ARG A 1 88 ? 11.678 5.333 -9.680 1.00 86.50 88 ARG A N 1
ATOM 666 C CA . ARG A 1 88 ? 10.729 4.383 -9.069 1.00 86.50 88 ARG A CA 1
ATOM 667 C C . ARG A 1 88 ? 11.122 4.049 -7.634 1.00 86.50 88 ARG A C 1
ATOM 669 O O . ARG A 1 88 ? 10.282 4.156 -6.740 1.00 86.50 88 ARG A O 1
ATOM 676 N N . ARG A 1 89 ? 12.392 3.709 -7.411 1.00 89.56 89 ARG A N 1
ATOM 677 C CA . ARG A 1 89 ? 12.927 3.402 -6.081 1.00 89.56 89 ARG A CA 1
ATOM 678 C C . ARG A 1 89 ? 12.794 4.570 -5.115 1.00 89.56 89 ARG A C 1
ATOM 680 O O . ARG A 1 89 ? 12.168 4.412 -4.074 1.00 89.56 89 ARG A O 1
ATOM 687 N N . CYS A 1 90 ? 13.296 5.744 -5.494 1.00 92.19 90 CYS A N 1
ATOM 688 C CA . CYS A 1 90 ? 13.233 6.940 -4.655 1.00 92.19 90 CYS A CA 1
ATOM 689 C C . CYS A 1 90 ? 11.782 7.313 -4.307 1.00 92.19 90 CYS A C 1
ATOM 691 O O . CYS A 1 90 ? 11.480 7.658 -3.169 1.00 92.19 90 CYS A O 1
ATOM 693 N N . THR A 1 91 ? 10.853 7.161 -5.257 1.00 89.12 91 THR A N 1
ATOM 694 C CA . THR A 1 91 ? 9.424 7.404 -5.011 1.00 89.12 91 THR A CA 1
ATOM 695 C C . THR A 1 91 ? 8.835 6.411 -4.003 1.00 89.12 91 THR A C 1
ATOM 697 O O . THR A 1 91 ? 8.040 6.803 -3.150 1.00 89.12 91 THR A O 1
ATOM 700 N N . ASN A 1 92 ? 9.191 5.126 -4.093 1.00 87.38 92 ASN A N 1
ATOM 701 C CA . ASN A 1 92 ? 8.704 4.109 -3.156 1.00 87.38 92 ASN A CA 1
ATOM 702 C C . ASN A 1 92 ? 9.278 4.325 -1.749 1.00 87.38 92 ASN A C 1
ATOM 704 O O . ASN A 1 92 ? 8.515 4.301 -0.786 1.00 87.38 92 ASN A O 1
ATOM 708 N N . GLU A 1 93 ? 10.577 4.617 -1.646 1.00 90.81 93 GLU A N 1
ATOM 709 C CA . GLU A 1 93 ? 11.253 4.953 -0.386 1.00 90.81 93 GLU A CA 1
ATOM 710 C C . GLU A 1 93 ? 10.625 6.201 0.266 1.00 90.81 93 GLU A C 1
ATOM 712 O O . GLU A 1 93 ? 10.329 6.199 1.460 1.00 90.81 93 GLU A O 1
ATOM 717 N N . ALA A 1 94 ? 10.329 7.242 -0.521 1.00 90.19 94 ALA A N 1
ATOM 718 C CA . ALA A 1 94 ? 9.678 8.455 -0.027 1.00 90.19 94 ALA A CA 1
ATOM 719 C C . ALA A 1 94 ? 8.263 8.190 0.516 1.00 90.19 94 ALA A C 1
ATOM 721 O O . ALA A 1 94 ? 7.905 8.712 1.571 1.00 90.19 94 ALA A O 1
ATOM 722 N N . ARG A 1 95 ? 7.462 7.354 -0.165 1.00 87.81 95 ARG A N 1
ATOM 723 C CA . ARG A 1 95 ? 6.129 6.962 0.330 1.00 87.81 95 ARG A CA 1
ATOM 724 C C . ARG A 1 95 ? 6.212 6.139 1.610 1.00 87.81 95 ARG A C 1
ATOM 726 O O . ARG A 1 95 ? 5.428 6.367 2.523 1.00 87.81 95 ARG A O 1
ATOM 733 N N . GLU A 1 96 ? 7.153 5.200 1.685 1.00 91.31 96 GLU A N 1
ATOM 734 C CA . GLU A 1 96 ? 7.360 4.406 2.896 1.00 91.31 96 GLU A CA 1
ATOM 735 C C . GLU A 1 96 ? 7.730 5.302 4.084 1.00 91.31 96 GLU A C 1
ATOM 737 O O . GLU A 1 96 ? 7.184 5.145 5.175 1.00 91.31 96 GLU A O 1
ATOM 742 N N . GLN A 1 97 ? 8.625 6.269 3.864 1.00 93.12 97 GLN A N 1
ATOM 743 C CA . GLN A 1 97 ? 9.030 7.219 4.893 1.00 93.12 97 GLN A CA 1
ATOM 744 C C . GLN A 1 97 ? 7.874 8.130 5.327 1.00 93.12 97 GLN A C 1
ATOM 746 O O . GLN A 1 97 ? 7.743 8.400 6.520 1.00 93.12 97 GLN A O 1
ATOM 751 N N . ALA A 1 98 ? 7.028 8.569 4.389 1.00 90.88 98 ALA A N 1
ATOM 752 C CA . ALA A 1 98 ? 5.841 9.364 4.694 1.00 90.88 98 ALA A CA 1
ATOM 753 C C . ALA A 1 98 ? 4.877 8.594 5.611 1.00 90.88 98 ALA A C 1
ATOM 755 O O . ALA A 1 98 ? 4.546 9.081 6.689 1.00 90.88 98 ALA A O 1
ATOM 756 N N . VAL A 1 99 ? 4.535 7.350 5.252 1.00 92.00 99 VAL A N 1
ATOM 757 C CA . VAL A 1 99 ? 3.655 6.493 6.065 1.00 92.00 99 VAL A CA 1
ATOM 758 C C . VAL A 1 99 ? 4.257 6.234 7.448 1.00 92.00 99 VAL A C 1
ATOM 760 O O . VAL A 1 99 ? 3.552 6.332 8.448 1.00 92.00 99 VAL A O 1
ATOM 763 N N . LYS A 1 100 ? 5.563 5.943 7.538 1.00 94.00 100 LYS A N 1
ATOM 764 C CA . LYS A 1 100 ? 6.246 5.748 8.829 1.00 94.00 100 LYS A CA 1
ATOM 765 C C . LYS A 1 100 ? 6.174 6.992 9.709 1.00 94.00 100 LYS A C 1
ATOM 767 O O . LYS A 1 100 ? 5.802 6.883 10.872 1.00 94.00 100 LYS A O 1
ATOM 772 N N . SER A 1 101 ? 6.479 8.161 9.152 1.00 94.38 101 SER A N 1
ATOM 773 C CA . SER A 1 101 ? 6.417 9.424 9.891 1.00 94.38 101 SER A CA 1
ATOM 774 C C . SER A 1 101 ? 4.991 9.743 10.348 1.00 94.38 101 SER A C 1
ATOM 776 O O . SER A 1 101 ? 4.789 10.183 11.477 1.00 94.38 101 SER A O 1
ATOM 778 N N . HIS A 1 102 ? 3.990 9.469 9.512 1.00 92.25 102 HIS A N 1
ATOM 779 C CA . HIS A 1 102 ? 2.590 9.687 9.857 1.00 92.25 102 HIS A CA 1
ATOM 780 C C . HIS A 1 102 ? 2.117 8.713 10.956 1.00 92.25 102 HIS A C 1
ATOM 782 O O . HIS A 1 102 ? 1.459 9.129 11.910 1.00 92.25 102 HIS A O 1
ATOM 788 N N . CYS A 1 103 ? 2.543 7.445 10.906 1.00 93.00 103 CYS A N 1
ATOM 789 C CA . CYS A 1 103 ? 2.353 6.479 11.993 1.00 93.00 103 CYS A CA 1
ATOM 790 C C . CYS A 1 103 ? 2.955 6.965 13.322 1.00 93.00 103 CYS A C 1
ATOM 792 O O . CYS A 1 103 ? 2.290 6.888 14.356 1.00 93.00 103 CYS A O 1
ATOM 794 N N . GLU A 1 104 ? 4.191 7.476 13.300 1.00 93.62 104 GLU A N 1
ATOM 795 C CA . GLU A 1 104 ? 4.875 8.014 14.484 1.00 93.62 104 GLU A CA 1
ATOM 796 C C . GLU A 1 104 ? 4.110 9.199 15.087 1.00 93.62 104 GLU A C 1
ATOM 798 O O . GLU A 1 104 ? 3.882 9.228 16.297 1.00 93.62 104 GLU A O 1
ATOM 803 N N . ASN A 1 105 ? 3.636 10.125 14.248 1.00 93.50 105 ASN A N 1
ATOM 804 C CA . ASN A 1 105 ? 2.870 11.296 14.683 1.00 93.50 105 ASN A CA 1
ATOM 805 C C . ASN A 1 105 ? 1.547 10.918 15.366 1.00 93.50 105 ASN A C 1
ATOM 807 O O . ASN A 1 105 ? 1.149 11.558 16.338 1.00 93.50 105 ASN A O 1
ATOM 811 N N . LEU A 1 106 ? 0.876 9.871 14.878 1.00 91.50 106 LEU A N 1
ATOM 812 C CA . LEU A 1 106 ? -0.396 9.388 15.427 1.00 91.50 106 LEU A CA 1
ATOM 813 C C . LEU A 1 106 ? -0.220 8.316 16.509 1.00 91.50 106 LEU A C 1
ATOM 815 O O . LEU A 1 106 ? -1.206 7.771 17.007 1.00 91.50 106 LEU A O 1
ATOM 819 N N . ASN A 1 107 ? 1.028 8.015 16.886 1.00 89.75 107 ASN A N 1
ATOM 820 C CA . ASN A 1 107 ? 1.386 6.990 17.860 1.00 89.75 107 ASN A CA 1
ATOM 821 C C . ASN A 1 107 ? 0.756 5.616 17.534 1.00 89.75 107 ASN A C 1
ATOM 823 O O . ASN A 1 107 ? 0.315 4.882 18.425 1.00 89.75 107 ASN A O 1
ATOM 827 N N . ILE A 1 108 ? 0.714 5.278 16.240 1.00 89.12 108 ILE A N 1
ATOM 828 C CA . ILE A 1 108 ? 0.285 3.978 15.721 1.00 89.12 108 ILE A CA 1
ATOM 829 C C . ILE A 1 108 ? 1.497 3.173 15.269 1.00 89.12 108 ILE A C 1
ATOM 831 O O . ILE A 1 108 ? 2.370 3.648 14.551 1.00 89.12 108 ILE A O 1
ATOM 835 N N . SER A 1 109 ? 1.516 1.901 15.648 1.00 89.50 109 SER A N 1
ATOM 836 C CA . SER A 1 109 ? 2.518 0.942 15.199 1.00 89.50 109 SER A CA 1
ATOM 837 C C . SER A 1 109 ? 2.219 0.504 13.759 1.00 89.50 109 SER A C 1
ATOM 839 O O . SER A 1 109 ? 1.204 -0.136 13.487 1.00 89.50 109 SER A O 1
ATOM 841 N N . LEU A 1 110 ? 3.124 0.805 12.820 1.00 89.00 110 LEU A N 1
ATOM 842 C CA . LEU A 1 110 ? 3.071 0.273 11.450 1.00 89.00 110 LEU A CA 1
ATOM 843 C C . LEU A 1 110 ? 2.956 -1.273 11.411 1.00 89.00 110 LEU A C 1
ATOM 845 O O . LEU A 1 110 ? 2.184 -1.789 10.596 1.00 89.00 110 LEU A O 1
ATOM 849 N N . PRO A 1 111 ? 3.651 -2.038 12.281 1.00 90.25 111 PRO A N 1
ATOM 850 C CA . PRO A 1 111 ? 3.405 -3.471 12.446 1.00 90.25 111 PRO A CA 1
ATOM 851 C C . PRO A 1 111 ? 1.944 -3.848 12.714 1.00 90.25 111 PRO A C 1
ATOM 853 O O . PRO A 1 111 ? 1.493 -4.865 12.197 1.00 90.25 111 PRO A O 1
ATOM 856 N N . ASP A 1 112 ? 1.183 -3.039 13.452 1.00 88.25 112 ASP A N 1
ATOM 857 C CA . ASP A 1 112 ? -0.219 -3.347 13.764 1.00 88.25 112 ASP A CA 1
ATOM 858 C C . ASP A 1 112 ? -1.083 -3.264 12.504 1.00 88.25 112 ASP A C 1
ATOM 860 O O . ASP A 1 112 ? -1.909 -4.144 12.254 1.00 88.25 112 ASP A O 1
ATOM 864 N N . ILE A 1 113 ? -0.827 -2.256 11.663 1.00 89.00 113 ILE A N 1
ATOM 865 C CA . ILE A 1 113 ? -1.464 -2.128 10.347 1.00 89.00 113 ILE A CA 1
ATOM 866 C C . ILE A 1 113 ? -1.094 -3.335 9.473 1.00 89.00 113 ILE A C 1
ATOM 868 O O . ILE A 1 113 ? -1.958 -3.982 8.876 1.00 89.00 113 ILE A O 1
ATOM 872 N N . ASN A 1 114 ? 0.194 -3.692 9.442 1.00 89.94 114 ASN A N 1
ATOM 873 C CA . ASN A 1 114 ? 0.687 -4.833 8.672 1.00 89.94 114 ASN A CA 1
ATOM 874 C C . ASN A 1 114 ? 0.069 -6.161 9.127 1.00 89.94 114 ASN A C 1
ATOM 876 O O . ASN A 1 114 ? -0.241 -6.986 8.274 1.00 89.94 114 ASN A O 1
ATOM 880 N N . ASN A 1 115 ? -0.151 -6.366 10.426 1.00 89.50 115 ASN A N 1
ATOM 881 C CA . ASN A 1 115 ? -0.742 -7.595 10.965 1.00 89.50 115 ASN A CA 1
ATOM 882 C C . ASN A 1 115 ? -2.186 -7.811 10.498 1.00 89.50 115 ASN A C 1
ATOM 884 O O . ASN A 1 115 ? -2.629 -8.948 10.354 1.00 89.50 115 ASN A O 1
ATOM 888 N N . VAL A 1 116 ? -2.920 -6.728 10.249 1.00 86.06 116 VAL A N 1
ATOM 889 C CA . VAL A 1 116 ? -4.295 -6.793 9.747 1.00 86.06 116 VAL A CA 1
ATOM 890 C C . VAL A 1 116 ? -4.321 -6.934 8.232 1.00 86.06 116 VAL A C 1
ATOM 892 O O . VAL A 1 116 ? -5.142 -7.678 7.694 1.00 86.06 116 VAL A O 1
ATOM 895 N N . VAL A 1 117 ? -3.417 -6.241 7.537 1.00 82.44 117 VAL A N 1
ATOM 896 C CA . VAL A 1 117 ? -3.406 -6.221 6.074 1.00 82.44 117 VAL A CA 1
ATOM 897 C C . VAL A 1 117 ? -2.689 -7.433 5.479 1.00 82.44 117 VAL A C 1
ATOM 899 O O . VAL A 1 117 ? -3.130 -7.920 4.448 1.00 82.44 117 VAL A O 1
ATOM 902 N N . GLN A 1 118 ? -1.655 -8.002 6.105 1.00 85.62 118 GLN A N 1
ATOM 903 C CA . GLN A 1 118 ? -0.943 -9.159 5.538 1.00 85.62 118 GLN A CA 1
ATOM 904 C C . GLN A 1 118 ? -1.809 -10.398 5.275 1.00 85.62 118 GLN A C 1
ATOM 906 O O . GLN A 1 118 ? -1.709 -10.958 4.184 1.00 85.62 118 GLN A O 1
ATOM 911 N N . PRO A 1 119 ? -2.729 -10.797 6.168 1.00 86.38 119 PRO A N 1
ATOM 912 C CA . PRO A 1 119 ? -3.625 -11.917 5.892 1.00 86.38 119 PRO A CA 1
ATOM 913 C C . PRO A 1 119 ? -4.485 -11.730 4.633 1.00 86.38 119 PRO A C 1
ATOM 915 O O . PRO A 1 119 ? -4.812 -12.709 3.968 1.00 86.38 119 PRO A O 1
ATOM 918 N N . LEU A 1 120 ? -4.838 -10.487 4.275 1.00 81.44 120 LEU A N 1
ATOM 919 C CA . LEU A 1 120 ? -5.552 -10.172 3.027 1.00 81.44 120 LEU A CA 1
ATOM 920 C C . LEU A 1 120 ? -4.689 -10.433 1.792 1.00 81.44 120 LEU A C 1
ATOM 922 O O . LEU A 1 120 ? -5.203 -10.750 0.724 1.00 81.44 120 LEU A O 1
ATOM 926 N N . ILE A 1 121 ? -3.380 -10.269 1.940 1.00 77.62 121 ILE A N 1
ATOM 927 C CA . ILE A 1 121 ? -2.396 -10.364 0.866 1.00 77.62 121 ILE A CA 1
ATOM 92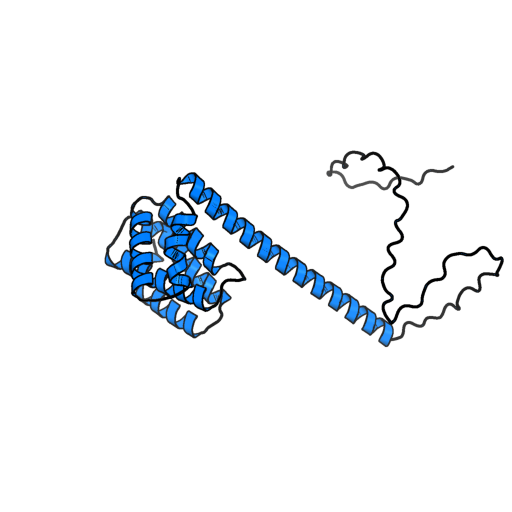8 C C . ILE A 1 121 ? -2.077 -11.821 0.603 1.00 77.62 121 ILE A C 1
ATOM 930 O O . ILE A 1 121 ? -2.087 -12.248 -0.545 1.00 77.62 121 ILE A O 1
ATOM 934 N N . GLU A 1 122 ? -1.868 -12.581 1.673 1.00 83.69 122 GLU A N 1
ATOM 935 C CA . GLU A 1 122 ? -1.628 -14.019 1.613 1.00 83.69 122 GLU A CA 1
ATOM 936 C C . GLU A 1 122 ? -2.884 -14.786 1.183 1.00 83.69 122 GLU A C 1
ATOM 938 O O . GLU A 1 122 ? -2.790 -15.777 0.460 1.00 83.69 122 GLU A O 1
ATOM 943 N N . SER A 1 123 ? -4.075 -14.338 1.603 1.00 84.94 123 SER A N 1
ATOM 944 C CA . SER A 1 123 ? -5.331 -14.988 1.234 1.00 84.94 123 SER A CA 1
ATOM 945 C C . SER A 1 123 ? -6.532 -14.042 1.270 1.00 84.94 123 SER A C 1
ATOM 947 O O . SER A 1 123 ? -7.020 -13.642 2.333 1.00 84.94 123 SER A O 1
ATOM 949 N N . CYS A 1 124 ? -7.100 -13.752 0.099 1.00 85.56 124 CYS A N 1
ATOM 950 C CA . CYS A 1 124 ? -8.309 -12.937 -0.023 1.00 85.56 124 CYS A CA 1
ATOM 951 C C . CYS A 1 124 ? -9.590 -13.739 0.242 1.00 85.56 124 CYS A C 1
ATOM 953 O O . CYS A 1 124 ? -10.467 -13.897 -0.612 1.00 85.56 124 CYS A O 1
ATOM 955 N N . THR A 1 125 ? -9.722 -14.251 1.462 1.00 89.50 125 THR A N 1
ATOM 956 C CA . THR A 1 125 ? -10.980 -14.837 1.926 1.00 89.50 125 THR A CA 1
ATOM 957 C C . THR A 1 125 ? -11.968 -13.750 2.338 1.00 89.50 125 THR A C 1
ATOM 959 O O . THR A 1 125 ? -11.594 -12.659 2.776 1.00 89.50 125 THR A O 1
ATOM 962 N N . LYS A 1 126 ? -13.266 -14.071 2.275 1.00 86.38 126 LYS A N 1
ATOM 963 C CA . LYS A 1 126 ? -14.327 -13.191 2.796 1.00 86.38 126 LYS A CA 1
ATOM 964 C C . LYS A 1 126 ? -14.111 -12.832 4.270 1.00 86.38 126 LYS A C 1
ATOM 966 O O . LYS A 1 126 ? -14.445 -11.725 4.678 1.00 86.38 126 LYS A O 1
ATOM 971 N N . GLU A 1 127 ? -13.559 -13.756 5.055 1.00 89.06 127 GLU A N 1
ATOM 972 C CA . GLU A 1 127 ? -13.258 -13.536 6.470 1.00 89.06 127 GLU A CA 1
ATOM 973 C C . GLU A 1 127 ? -12.139 -12.506 6.655 1.00 89.06 127 GLU A C 1
ATOM 975 O O . GLU A 1 127 ? -12.314 -11.558 7.420 1.00 89.06 127 GLU A O 1
ATOM 980 N N . ASN A 1 128 ? -11.033 -12.637 5.916 1.00 89.50 128 ASN A N 1
ATOM 981 C CA . ASN A 1 128 ? -9.924 -11.683 5.980 1.00 89.50 128 ASN A CA 1
ATOM 982 C C . ASN A 1 128 ? -10.361 -10.292 5.505 1.00 89.50 128 ASN A C 1
ATOM 984 O O . ASN A 1 128 ? -10.069 -9.307 6.181 1.00 89.50 128 ASN A O 1
ATOM 988 N N . ILE A 1 129 ? -11.149 -10.211 4.423 1.00 87.25 129 ILE A N 1
ATOM 989 C CA . ILE A 1 129 ? -11.759 -8.958 3.932 1.00 87.25 129 ILE A CA 1
ATOM 990 C C . ILE A 1 129 ? -12.646 -8.316 4.999 1.00 87.25 129 ILE A C 1
ATOM 992 O O . ILE A 1 129 ? -12.515 -7.124 5.279 1.00 87.25 129 ILE A O 1
ATOM 996 N N . ALA A 1 130 ? -13.509 -9.096 5.653 1.00 88.25 130 ALA A N 1
ATOM 997 C CA . ALA A 1 130 ? -14.370 -8.581 6.710 1.00 88.25 130 ALA A CA 1
ATOM 998 C C . ALA A 1 130 ? -13.577 -8.096 7.935 1.00 88.25 130 ALA A C 1
ATOM 1000 O O . ALA A 1 130 ? -13.890 -7.028 8.463 1.00 88.25 130 ALA A O 1
ATOM 1001 N N . LYS A 1 131 ? -12.549 -8.841 8.367 1.00 89.62 131 LYS A N 1
ATOM 1002 C CA . LYS A 1 131 ? -11.659 -8.449 9.473 1.00 89.62 131 LYS A CA 1
ATOM 1003 C C . LYS A 1 131 ? -10.914 -7.155 9.156 1.00 89.62 131 LYS A C 1
ATOM 1005 O O . LYS A 1 131 ? -10.984 -6.220 9.950 1.00 89.62 131 LYS A O 1
ATOM 1010 N N . GLY A 1 132 ? -10.276 -7.085 7.986 1.00 89.44 132 GLY A N 1
ATOM 1011 C CA . GLY A 1 132 ? -9.545 -5.906 7.528 1.00 89.44 132 GLY A CA 1
ATOM 1012 C C . GLY A 1 132 ? -10.434 -4.670 7.454 1.00 89.44 132 GLY A C 1
ATOM 1013 O O . GLY A 1 132 ? -10.096 -3.635 8.021 1.00 89.44 132 GLY A O 1
ATOM 1014 N N . LYS A 1 133 ? -11.624 -4.801 6.854 1.00 87.50 133 LYS A N 1
ATOM 1015 C CA . LYS A 1 133 ? -12.626 -3.728 6.818 1.00 87.50 133 LYS A CA 1
ATOM 1016 C C . LYS A 1 133 ? -13.025 -3.271 8.217 1.00 87.50 133 LYS A C 1
ATOM 1018 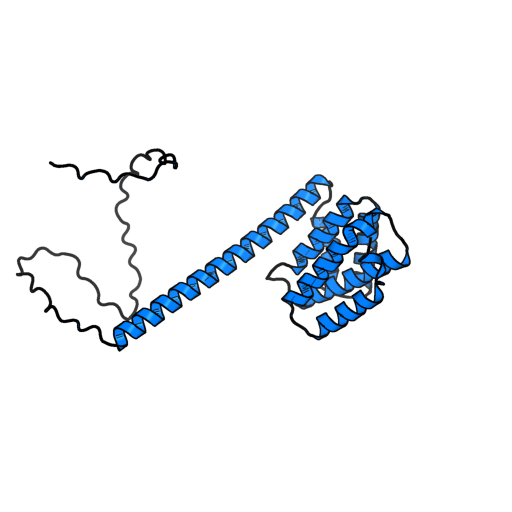O O . LYS A 1 133 ? -13.025 -2.076 8.471 1.00 87.50 133 LYS A O 1
ATOM 1023 N N . ASN A 1 134 ? -13.416 -4.187 9.104 1.00 89.69 134 ASN A N 1
ATOM 1024 C CA . ASN A 1 134 ? -13.922 -3.809 10.426 1.00 89.69 134 ASN A CA 1
ATOM 1025 C C . ASN A 1 134 ? -12.849 -3.094 11.252 1.00 89.69 134 ASN A C 1
ATOM 1027 O O . ASN A 1 134 ? -13.155 -2.108 11.913 1.00 89.69 134 ASN A O 1
ATOM 1031 N N . TRP A 1 135 ? -11.603 -3.564 11.181 1.00 90.25 135 TRP A N 1
ATOM 1032 C CA . TRP A 1 135 ? -10.484 -2.904 11.843 1.00 90.25 135 TRP A CA 1
ATOM 1033 C C . TRP A 1 135 ? -10.193 -1.527 11.234 1.00 90.25 135 TRP A C 1
ATOM 1035 O O . TRP A 1 135 ? -10.040 -0.560 11.973 1.00 90.25 135 TRP A O 1
ATOM 1045 N N . ALA A 1 136 ? -10.180 -1.412 9.903 1.00 87.44 136 ALA A N 1
ATOM 1046 C CA . ALA A 1 136 ? -9.973 -0.134 9.229 1.00 87.44 136 ALA A CA 1
ATOM 1047 C C . ALA A 1 136 ? -11.070 0.874 9.603 1.00 87.44 136 ALA A C 1
ATOM 1049 O O . ALA A 1 136 ? -10.757 1.989 10.000 1.00 87.44 136 ALA A O 1
ATOM 1050 N N . VAL A 1 137 ? -12.340 0.458 9.582 1.00 86.06 137 VAL A N 1
ATOM 1051 C CA . VAL A 1 137 ? -13.471 1.289 10.022 1.00 86.06 137 VAL A CA 1
ATOM 1052 C C . VAL A 1 137 ? -13.318 1.715 11.484 1.00 86.06 137 VAL A C 1
ATOM 1054 O O . VAL A 1 137 ? -13.555 2.879 11.790 1.00 86.06 137 VAL A O 1
ATOM 1057 N N . ASP A 1 138 ? -12.903 0.815 12.380 1.00 88.25 138 ASP A N 1
ATOM 1058 C CA . ASP A 1 138 ? -12.657 1.154 13.787 1.00 88.25 138 ASP A CA 1
ATOM 1059 C C . ASP A 1 138 ? -11.585 2.245 13.927 1.00 88.25 138 ASP A C 1
ATOM 1061 O O . ASP A 1 138 ? -11.816 3.230 14.623 1.00 88.25 138 ASP A O 1
ATOM 1065 N N . GLN A 1 139 ? -10.452 2.135 13.224 1.00 86.31 139 GLN A N 1
ATOM 1066 C CA . GLN A 1 139 ? -9.398 3.157 13.281 1.00 86.31 139 GLN A CA 1
ATOM 1067 C C . GLN A 1 139 ? -9.830 4.484 12.658 1.00 86.31 139 GLN A C 1
ATOM 1069 O O . GLN A 1 139 ? -9.720 5.529 13.293 1.00 86.31 139 GLN A O 1
ATOM 1074 N N . MET A 1 140 ? -10.369 4.436 11.442 1.00 82.38 140 MET A N 1
ATOM 1075 C CA . MET A 1 140 ? -10.811 5.619 10.703 1.00 82.38 140 MET A CA 1
ATOM 1076 C C . MET A 1 140 ? -11.948 6.362 11.435 1.00 82.38 140 MET A C 1
ATOM 1078 O O . MET A 1 140 ? -12.078 7.575 11.331 1.00 82.38 140 MET A O 1
ATOM 1082 N N . SER A 1 141 ? -12.761 5.666 12.244 1.00 83.50 141 SER A N 1
ATOM 1083 C CA . SER A 1 141 ? -13.820 6.307 13.040 1.00 83.50 141 SER A CA 1
ATOM 1084 C C . SER A 1 141 ? -13.310 7.186 14.191 1.00 83.50 141 SER A C 1
ATOM 1086 O O . SER A 1 141 ? -14.084 7.972 14.737 1.00 83.50 141 SER A O 1
ATOM 1088 N N . LYS A 1 142 ? -12.029 7.063 14.571 1.00 85.25 142 LYS A N 1
ATOM 1089 C CA . LYS A 1 142 ? -11.441 7.766 15.723 1.00 85.25 142 LYS A CA 1
ATOM 1090 C C . LYS A 1 142 ? -10.863 9.137 15.370 1.00 85.25 142 LYS A C 1
ATOM 1092 O O . LYS A 1 142 ? -10.844 10.000 16.240 1.00 85.25 142 LYS A O 1
ATOM 1097 N N . SER A 1 143 ? -10.361 9.327 14.147 1.00 83.75 143 SER A N 1
ATOM 1098 C CA . SER A 1 143 ? -9.756 10.590 13.702 1.00 83.75 143 SER A CA 1
ATOM 1099 C C . SER A 1 143 ? -9.704 10.693 12.173 1.00 83.75 143 SER A C 1
ATOM 1101 O O . SER A 1 143 ? -9.588 9.684 11.475 1.00 83.75 143 SER A O 1
ATOM 1103 N N . GLU A 1 144 ? -9.728 11.924 11.665 1.00 81.81 144 GLU A N 1
ATOM 1104 C CA . GLU A 1 144 ? -9.476 12.251 10.256 1.00 81.81 144 GLU A CA 1
ATOM 1105 C C . GLU A 1 144 ? -8.044 11.889 9.848 1.00 81.81 144 GLU A C 1
ATOM 1107 O O . GLU A 1 144 ? -7.854 11.165 8.876 1.00 81.81 144 GLU A O 1
ATOM 1112 N N . ASP A 1 145 ? -7.048 12.219 10.677 1.00 84.88 145 ASP A N 1
ATOM 1113 C CA . ASP A 1 145 ? -5.643 11.872 10.406 1.00 84.88 145 ASP A CA 1
ATOM 1114 C C . ASP A 1 145 ? -5.439 10.352 10.259 1.00 84.88 145 ASP A C 1
ATOM 1116 O O . ASP A 1 145 ? -4.641 9.881 9.452 1.00 84.88 145 ASP A O 1
ATOM 1120 N N . LEU A 1 146 ? -6.212 9.550 11.003 1.00 86.06 146 LEU A N 1
ATOM 1121 C CA . LEU A 1 146 ? -6.191 8.087 10.891 1.00 86.06 146 LEU A CA 1
ATOM 1122 C C . LEU A 1 146 ? -6.823 7.583 9.595 1.00 86.06 146 LEU A C 1
ATOM 1124 O O . LEU A 1 146 ? -6.453 6.516 9.100 1.00 86.06 146 LEU A O 1
ATOM 1128 N N . THR A 1 147 ? -7.775 8.339 9.056 1.00 83.44 147 THR A N 1
ATOM 1129 C CA . THR A 1 147 ? -8.392 8.061 7.761 1.00 83.44 147 THR A CA 1
ATOM 1130 C C . THR A 1 147 ? -7.399 8.327 6.639 1.00 83.44 147 THR A C 1
ATOM 1132 O O . THR A 1 147 ? -7.161 7.424 5.831 1.00 83.44 147 THR A O 1
ATOM 1135 N N . SER A 1 148 ? -6.741 9.488 6.665 1.00 83.44 148 SER A N 1
ATOM 1136 C CA . SER A 1 148 ? -5.667 9.830 5.729 1.00 83.44 148 SER A CA 1
ATOM 1137 C C . SER A 1 148 ? -4.507 8.827 5.806 1.00 83.44 148 SER A C 1
ATOM 1139 O O . SER A 1 148 ? -4.156 8.222 4.792 1.00 83.44 148 SER A O 1
ATOM 1141 N N . LEU A 1 149 ? -4.006 8.500 7.009 1.00 87.44 149 LEU A N 1
ATOM 1142 C CA . LEU A 1 149 ? -2.955 7.486 7.198 1.00 87.44 149 LEU A CA 1
ATOM 1143 C C . LEU A 1 149 ? -3.328 6.136 6.565 1.00 87.44 149 LEU A C 1
ATOM 1145 O O . LEU A 1 149 ? -2.492 5.461 5.959 1.00 87.44 149 LEU A O 1
ATOM 1149 N N . MET A 1 150 ? -4.586 5.715 6.707 1.00 86.44 150 MET A N 1
ATOM 1150 C CA . MET A 1 150 ? -5.051 4.457 6.132 1.00 86.44 150 MET A CA 1
ATOM 1151 C C . MET A 1 150 ? -5.104 4.511 4.601 1.00 86.44 150 MET A C 1
ATOM 1153 O O . MET A 1 150 ? -4.720 3.543 3.940 1.00 86.44 150 MET A O 1
ATOM 1157 N N . GLY A 1 151 ? -5.537 5.640 4.032 1.00 82.62 151 GLY A N 1
ATOM 1158 C CA . GLY A 1 151 ? -5.473 5.899 2.595 1.00 82.62 151 GLY A CA 1
ATOM 1159 C C . GLY A 1 151 ? -4.037 5.839 2.074 1.00 82.62 151 GLY A C 1
ATOM 1160 O O . GLY A 1 151 ? -3.734 5.043 1.181 1.00 82.62 151 GLY A O 1
ATOM 1161 N N . GLU A 1 152 ? -3.131 6.598 2.687 1.00 84.88 152 GLU A N 1
ATOM 1162 C CA . GLU A 1 152 ? -1.707 6.625 2.347 1.00 84.88 152 GLU A CA 1
ATOM 1163 C C . GLU A 1 152 ? -1.062 5.239 2.430 1.00 84.88 152 GLU A C 1
ATOM 1165 O O . GLU A 1 152 ? -0.328 4.836 1.523 1.00 84.88 152 GLU A O 1
ATOM 1170 N N . TYR A 1 153 ? -1.370 4.470 3.477 1.00 88.62 153 TYR A N 1
ATOM 1171 C CA . TYR A 1 153 ? -0.864 3.112 3.635 1.00 88.62 153 TYR A CA 1
ATOM 1172 C C . TYR A 1 153 ? -1.337 2.202 2.493 1.00 88.62 153 TYR A C 1
ATOM 1174 O O . TYR A 1 153 ? -0.521 1.530 1.855 1.00 88.62 153 TYR A O 1
ATOM 1182 N N . LEU A 1 154 ? -2.640 2.183 2.189 1.00 86.81 154 LEU A N 1
ATOM 1183 C CA . LEU A 1 154 ? -3.182 1.352 1.108 1.00 86.81 154 LEU A CA 1
ATOM 1184 C C . LEU A 1 154 ? -2.612 1.770 -0.257 1.00 86.81 154 LEU A C 1
ATOM 1186 O O . LEU A 1 154 ? -2.267 0.901 -1.064 1.00 86.81 154 LEU A O 1
ATOM 1190 N N . LEU A 1 155 ? -2.428 3.075 -0.491 1.00 84.06 155 LEU A N 1
ATOM 1191 C CA . LEU A 1 155 ? -1.747 3.599 -1.676 1.00 84.06 155 LEU A CA 1
ATOM 1192 C C . LEU A 1 155 ? -0.301 3.121 -1.757 1.00 84.06 155 LEU A C 1
ATOM 1194 O O . LEU A 1 155 ? 0.153 2.685 -2.812 1.00 84.06 155 LEU A O 1
ATOM 1198 N N . PHE A 1 156 ? 0.442 3.202 -0.659 1.00 86.38 156 PHE A N 1
ATOM 1199 C CA . PHE A 1 156 ? 1.824 2.750 -0.600 1.00 86.38 156 PHE A CA 1
ATOM 1200 C C . PHE A 1 156 ? 1.932 1.267 -0.984 1.00 86.38 156 PHE A C 1
ATOM 1202 O O . PHE A 1 156 ? 2.762 0.907 -1.825 1.00 86.38 156 PHE A O 1
ATOM 1209 N N . ARG A 1 157 ? 1.038 0.416 -0.459 1.00 86.56 157 ARG A N 1
ATOM 1210 C CA . ARG A 1 157 ? 1.030 -1.028 -0.747 1.00 86.56 157 ARG A CA 1
ATOM 1211 C C . ARG A 1 157 ? 0.815 -1.351 -2.222 1.00 86.56 157 ARG A C 1
ATOM 1213 O O . ARG A 1 157 ? 1.453 -2.268 -2.729 1.00 86.56 157 ARG A O 1
ATOM 1220 N N . VAL A 1 158 ? -0.061 -0.620 -2.904 1.00 82.38 158 VAL A N 1
ATOM 1221 C CA . VAL A 1 158 ? -0.437 -0.908 -4.301 1.00 82.38 158 VAL A CA 1
ATOM 1222 C C . VAL A 1 158 ? 0.361 -0.123 -5.335 1.00 82.38 158 VAL A C 1
ATOM 1224 O O . VAL A 1 158 ? 0.462 -0.541 -6.488 1.00 82.38 158 VAL A O 1
ATOM 1227 N N . ALA A 1 159 ? 0.937 1.016 -4.945 1.00 80.88 159 ALA A N 1
ATOM 1228 C CA . ALA A 1 159 ? 1.763 1.830 -5.822 1.00 80.88 159 ALA A CA 1
ATOM 1229 C C . ALA A 1 159 ? 3.183 1.279 -5.973 1.00 80.88 159 ALA A C 1
ATOM 1231 O O . ALA A 1 159 ? 3.836 1.651 -6.956 1.00 80.88 159 ALA A O 1
ATOM 1232 N N . ASN A 1 160 ? 3.627 0.427 -5.040 1.00 82.50 160 ASN A N 1
ATOM 1233 C CA . ASN A 1 160 ? 4.914 -0.252 -5.094 1.00 82.50 160 ASN A CA 1
ATOM 1234 C C . ASN A 1 160 ? 5.043 -1.057 -6.402 1.00 82.50 160 ASN A C 1
ATOM 1236 O O . ASN A 1 160 ? 4.117 -1.753 -6.826 1.00 82.50 160 ASN A O 1
ATOM 1240 N N . THR A 1 161 ? 6.194 -0.932 -7.059 1.00 71.81 161 THR A N 1
ATOM 1241 C CA . THR A 1 161 ? 6.490 -1.588 -8.339 1.00 71.81 161 THR A CA 1
ATOM 1242 C C . THR A 1 161 ? 6.421 -3.107 -8.210 1.00 71.81 161 THR A C 1
ATOM 1244 O O . THR A 1 161 ? 5.918 -3.766 -9.116 1.00 71.81 161 THR A O 1
ATOM 1247 N N . ASP A 1 162 ? 6.815 -3.632 -7.049 1.00 81.12 162 ASP A N 1
ATOM 1248 C CA . ASP A 1 162 ? 6.851 -5.068 -6.757 1.00 81.12 162 ASP A CA 1
ATOM 1249 C C . ASP A 1 162 ? 5.492 -5.620 -6.294 1.00 81.12 162 ASP A C 1
ATOM 1251 O O . ASP A 1 162 ? 5.356 -6.808 -5.997 1.00 81.12 162 ASP A O 1
ATOM 1255 N N . ALA A 1 163 ? 4.459 -4.771 -6.216 1.00 82.94 163 ALA A N 1
ATOM 1256 C CA . ALA A 1 163 ? 3.122 -5.205 -5.842 1.00 82.94 163 ALA A CA 1
ATOM 1257 C C . ALA A 1 163 ? 2.539 -6.132 -6.915 1.00 82.94 163 ALA A C 1
ATOM 1259 O O . ALA A 1 163 ? 2.271 -5.691 -8.040 1.00 82.94 163 ALA A O 1
ATOM 1260 N N . THR A 1 164 ? 2.296 -7.390 -6.538 1.00 83.94 164 THR A N 1
ATOM 1261 C CA . THR A 1 164 ? 1.695 -8.404 -7.409 1.00 83.94 164 THR A CA 1
ATOM 1262 C C . THR A 1 164 ? 0.292 -8.002 -7.857 1.00 83.94 164 THR A C 1
ATOM 1264 O O . THR A 1 164 ? -0.383 -7.181 -7.229 1.00 83.94 164 THR A O 1
ATOM 1267 N N . PHE A 1 165 ? -0.167 -8.606 -8.952 1.00 80.88 165 PHE A N 1
ATOM 1268 C CA . PHE A 1 165 ? -1.540 -8.433 -9.418 1.00 80.88 165 PHE A CA 1
ATOM 1269 C C . PHE A 1 165 ? -2.559 -8.810 -8.332 1.00 80.88 165 PHE A C 1
ATOM 1271 O O . PHE A 1 165 ? -3.444 -8.012 -8.025 1.00 80.88 165 PHE A O 1
ATOM 1278 N N . ASP A 1 166 ? -2.372 -9.968 -7.694 1.00 82.69 166 ASP A N 1
ATOM 1279 C CA . ASP A 1 166 ? -3.257 -10.458 -6.634 1.00 82.69 166 ASP A CA 1
ATOM 1280 C C . ASP A 1 166 ? -3.338 -9.472 -5.467 1.00 82.69 166 ASP A C 1
ATOM 1282 O O . A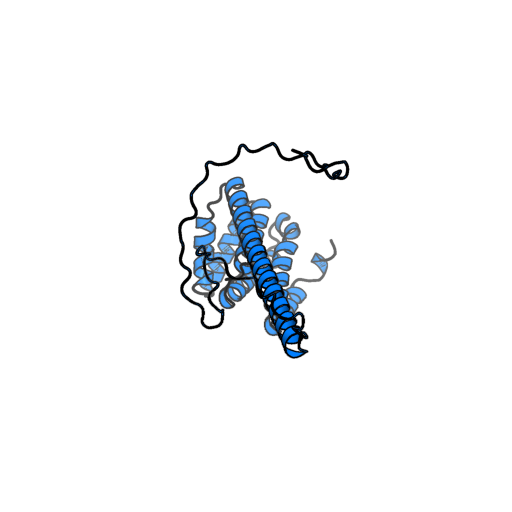SP A 1 166 ? -4.432 -9.118 -5.041 1.00 82.69 166 ASP A O 1
ATOM 1286 N N . LEU A 1 167 ? -2.201 -8.929 -5.013 1.00 84.00 167 LEU A N 1
ATOM 1287 C CA . LEU A 1 167 ? -2.176 -7.904 -3.967 1.00 84.00 167 LEU A CA 1
ATOM 1288 C C . LEU A 1 167 ? -3.041 -6.696 -4.351 1.00 84.00 167 LEU A C 1
ATOM 1290 O O . LEU A 1 167 ? -3.866 -6.247 -3.555 1.00 84.00 167 LEU A O 1
ATOM 1294 N N . ARG A 1 168 ? -2.878 -6.172 -5.571 1.00 82.75 168 ARG A N 1
ATOM 1295 C CA . ARG A 1 168 ? -3.664 -5.022 -6.048 1.00 82.75 168 ARG A CA 1
ATOM 1296 C C . ARG A 1 168 ? -5.153 -5.357 -6.080 1.00 82.75 168 ARG A C 1
ATOM 1298 O O . ARG A 1 168 ? -5.962 -4.568 -5.599 1.00 82.75 168 ARG A O 1
ATOM 1305 N N . LEU A 1 169 ? -5.508 -6.541 -6.575 1.00 80.88 169 LEU A N 1
ATOM 1306 C CA . LEU A 1 169 ? -6.889 -7.016 -6.626 1.00 80.88 169 LEU A CA 1
ATOM 1307 C C . LEU A 1 169 ? -7.502 -7.171 -5.223 1.00 80.88 169 LEU A C 1
ATOM 1309 O O . LEU A 1 169 ? -8.628 -6.738 -4.985 1.00 80.88 169 LEU A O 1
ATOM 1313 N N . HIS A 1 170 ? -6.756 -7.731 -4.272 1.00 86.06 170 HIS A N 1
ATOM 1314 C CA . HIS A 1 170 ? -7.204 -7.922 -2.892 1.00 86.06 170 HIS A CA 1
ATOM 1315 C C . HIS A 1 170 ? -7.462 -6.583 -2.189 1.00 86.06 170 HIS A C 1
ATOM 1317 O O . HIS A 1 170 ? -8.490 -6.414 -1.528 1.00 86.06 170 HIS A O 1
ATOM 1323 N N . ILE A 1 171 ? -6.569 -5.604 -2.373 1.00 85.25 171 ILE A N 1
ATOM 1324 C CA . ILE A 1 171 ? -6.752 -4.250 -1.835 1.00 85.25 171 ILE A CA 1
ATOM 1325 C C . ILE A 1 171 ? -7.969 -3.574 -2.469 1.00 85.25 171 ILE A C 1
ATOM 1327 O O . ILE A 1 171 ? -8.707 -2.873 -1.787 1.00 85.25 171 ILE A O 1
ATOM 1331 N N . VAL A 1 172 ? -8.243 -3.824 -3.746 1.00 79.62 172 VAL A N 1
ATOM 1332 C CA . VAL A 1 172 ? -9.422 -3.276 -4.428 1.00 79.62 172 VAL A CA 1
ATOM 1333 C C . VAL A 1 172 ? -10.717 -3.868 -3.891 1.00 79.62 172 VAL A C 1
ATOM 1335 O O . VAL A 1 172 ? -11.676 -3.127 -3.673 1.00 79.62 172 VAL A O 1
ATOM 1338 N N . TYR A 1 173 ? -10.745 -5.166 -3.582 1.00 83.69 173 TYR A N 1
ATOM 1339 C CA . TYR A 1 173 ? -11.881 -5.762 -2.882 1.00 83.69 173 TYR A CA 1
ATOM 1340 C C . TYR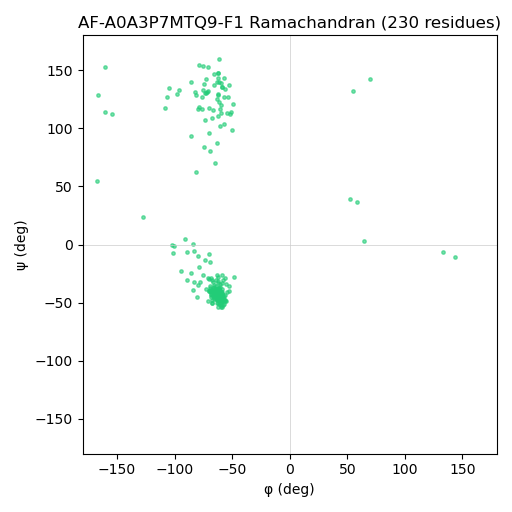 A 1 173 ? -12.083 -5.162 -1.490 1.00 83.69 173 TYR A C 1
ATOM 1342 O O . TYR A 1 173 ? -13.219 -4.865 -1.122 1.00 83.69 173 TYR A O 1
ATOM 1350 N N . LEU A 1 174 ? -11.002 -4.925 -0.744 1.00 85.25 174 LEU A N 1
ATOM 1351 C CA . LEU A 1 174 ? -11.063 -4.259 0.557 1.00 85.25 174 LEU A CA 1
ATOM 1352 C C . LEU A 1 174 ? -11.593 -2.819 0.438 1.00 85.25 174 LEU A C 1
ATOM 1354 O O . LEU A 1 174 ? -12.502 -2.444 1.180 1.00 85.25 174 LEU A O 1
ATOM 1358 N N . LEU A 1 175 ? -11.070 -2.034 -0.510 1.00 82.00 175 LEU A N 1
ATOM 1359 C CA . LEU A 1 175 ? -11.509 -0.663 -0.785 1.00 82.00 175 LEU A CA 1
ATOM 1360 C C . LEU A 1 175 ? -12.986 -0.618 -1.172 1.00 82.00 175 LEU A C 1
ATOM 1362 O O . LEU A 1 175 ? -13.718 0.231 -0.671 1.00 82.00 175 LEU A O 1
ATOM 1366 N N . ASN A 1 176 ? -13.452 -1.558 -1.999 1.00 78.69 176 ASN A N 1
ATOM 1367 C CA . ASN A 1 176 ? -14.869 -1.671 -2.338 1.00 78.69 176 ASN A CA 1
ATOM 1368 C C . ASN A 1 176 ? -15.740 -1.800 -1.089 1.00 78.69 176 ASN A C 1
ATOM 1370 O O . ASN A 1 176 ? -16.757 -1.125 -0.931 1.00 78.69 176 ASN A O 1
ATOM 1374 N N . ASP A 1 177 ? -15.338 -2.713 -0.207 1.00 81.81 177 ASP A N 1
ATOM 1375 C CA . ASP A 1 177 ? -16.088 -3.075 0.984 1.00 81.81 177 ASP A CA 1
ATOM 1376 C C . ASP A 1 177 ? -16.100 -1.923 1.998 1.00 81.81 177 ASP A C 1
ATOM 1378 O O . ASP A 1 177 ? -17.138 -1.658 2.611 1.00 81.81 177 ASP A O 1
ATOM 1382 N N . LEU A 1 178 ? -14.980 -1.202 2.117 1.00 81.00 178 LEU A N 1
ATOM 1383 C CA . LEU A 1 178 ? -14.848 0.040 2.882 1.00 81.00 178 LEU A CA 1
ATOM 1384 C C . LEU A 1 178 ? -15.757 1.141 2.332 1.00 81.00 178 LEU A C 1
ATOM 1386 O O . LEU A 1 178 ? -16.599 1.656 3.065 1.00 81.00 178 LEU A O 1
ATOM 1390 N N . LEU A 1 179 ? -15.666 1.452 1.038 1.00 76.25 179 LEU A N 1
ATOM 1391 C CA . LEU A 1 179 ? -16.461 2.508 0.403 1.00 76.25 179 LEU A CA 1
ATOM 1392 C C . LEU A 1 179 ? -17.965 2.213 0.494 1.00 76.25 179 LEU A C 1
ATOM 1394 O O . LEU A 1 179 ? -18.763 3.090 0.830 1.00 76.25 179 LEU A O 1
ATOM 1398 N N . HIS A 1 180 ? -18.372 0.956 0.294 1.00 76.56 180 HIS A N 1
ATOM 1399 C CA . HIS A 1 180 ? -19.758 0.537 0.500 1.00 76.56 180 HIS A CA 1
ATOM 1400 C C . HIS A 1 180 ? -20.208 0.598 1.961 1.00 76.56 180 HIS A C 1
ATOM 1402 O O . HIS A 1 180 ? -21.400 0.798 2.218 1.00 76.56 180 HIS A O 1
ATOM 1408 N N . HIS A 1 181 ? -19.306 0.365 2.916 1.00 77.88 181 HIS A N 1
ATOM 1409 C CA . HIS A 1 181 ? -19.609 0.503 4.337 1.00 77.88 181 HIS A CA 1
ATOM 1410 C C . HIS A 1 181 ? -19.854 1.971 4.692 1.00 77.88 181 HIS A C 1
ATOM 1412 O O . HIS A 1 181 ? -20.903 2.286 5.256 1.00 77.88 181 HIS A O 1
ATOM 1418 N N . ILE A 1 182 ? -18.937 2.850 4.284 1.00 73.62 182 ILE A N 1
ATOM 1419 C CA . ILE A 1 182 ? -18.994 4.298 4.507 1.00 73.62 182 ILE A CA 1
ATOM 1420 C C . ILE A 1 182 ? -20.288 4.866 3.912 1.00 73.62 182 ILE A C 1
ATOM 1422 O O . ILE A 1 182 ? -21.084 5.470 4.633 1.00 73.62 182 ILE A O 1
ATOM 1426 N N . LYS A 1 183 ? -20.582 4.554 2.638 1.00 70.81 183 LYS A N 1
ATOM 1427 C CA . LYS A 1 183 ? -21.809 5.001 1.955 1.00 70.81 183 LYS A CA 1
ATOM 1428 C C . LYS A 1 183 ? -23.092 4.542 2.656 1.00 70.81 183 LYS A C 1
ATOM 1430 O O . LYS A 1 183 ? -24.045 5.307 2.744 1.00 70.81 183 LYS A O 1
ATOM 1435 N N . ARG A 1 184 ? -23.158 3.289 3.126 1.00 72.75 184 ARG A N 1
ATOM 1436 C CA . ARG A 1 184 ? -24.390 2.739 3.729 1.00 72.75 184 ARG A CA 1
ATOM 1437 C C . ARG A 1 184 ? -24.644 3.204 5.155 1.00 72.75 184 ARG A C 1
ATOM 1439 O O . ARG A 1 184 ? -25.803 3.248 5.554 1.00 72.75 184 ARG A O 1
ATOM 1446 N N . ARG A 1 185 ? -23.595 3.453 5.942 1.00 67.12 185 ARG A N 1
ATOM 1447 C CA . ARG A 1 185 ? -23.732 3.765 7.373 1.00 67.12 185 ARG A CA 1
ATOM 1448 C C . ARG A 1 185 ? -23.604 5.246 7.712 1.00 67.12 185 ARG A C 1
ATOM 1450 O O . ARG A 1 185 ? -23.880 5.590 8.854 1.00 67.12 185 ARG A O 1
ATOM 1457 N N . GLY A 1 186 ? -23.248 6.099 6.746 1.00 58.59 186 GLY A N 1
ATOM 1458 C CA . GLY A 1 186 ? -23.149 7.547 6.956 1.00 58.59 186 GLY A CA 1
ATOM 1459 C C . GLY A 1 186 ? -22.155 7.901 8.061 1.00 58.59 186 GLY A C 1
ATOM 1460 O O . GLY A 1 186 ? -22.429 8.771 8.883 1.00 58.59 186 GLY A O 1
ATOM 1461 N N . VAL A 1 187 ? -21.052 7.152 8.153 1.00 51.72 187 VAL A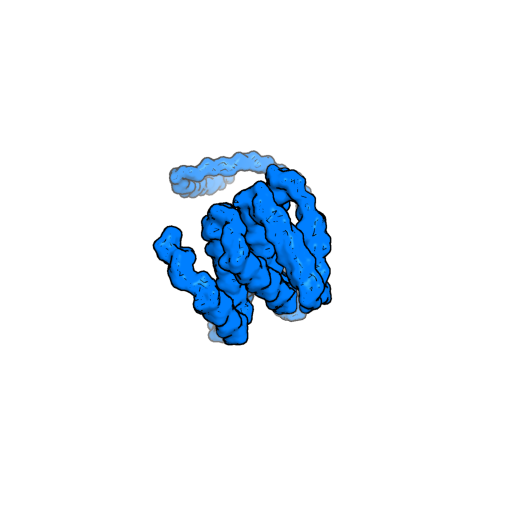 N 1
ATOM 1462 C CA . VAL A 1 187 ? -20.108 7.292 9.264 1.00 51.72 187 VAL A CA 1
ATOM 1463 C C . VAL A 1 187 ? -19.209 8.497 8.996 1.00 51.72 187 VAL A C 1
ATOM 1465 O O . VAL A 1 187 ? -18.487 8.501 8.007 1.00 51.72 187 VAL A O 1
ATOM 1468 N N . THR A 1 188 ? -19.343 9.479 9.895 1.00 52.00 188 THR A N 1
ATOM 1469 C CA . THR A 1 188 ? -18.515 10.666 10.184 1.00 52.00 188 THR A CA 1
ATOM 1470 C C . THR A 1 188 ? -18.192 11.638 9.040 1.00 52.00 188 THR A C 1
ATOM 1472 O O . THR A 1 188 ? -17.705 11.277 7.977 1.00 52.00 188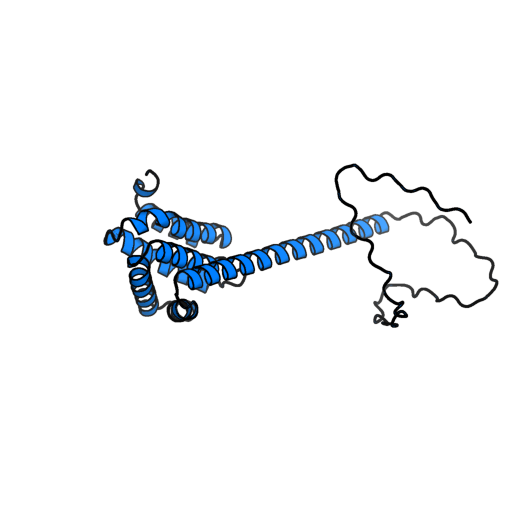 THR A O 1
ATOM 1475 N N . SER A 1 189 ? -18.391 12.933 9.313 1.00 53.25 189 SER A N 1
ATOM 1476 C CA . SER A 1 189 ? -18.044 14.078 8.450 1.00 53.25 189 SER A CA 1
ATOM 1477 C C . SER A 1 189 ? -16.617 14.035 7.885 1.00 53.25 189 SER A C 1
ATOM 1479 O O . SER A 1 189 ? -16.388 14.524 6.785 1.00 53.25 189 SER A O 1
ATOM 1481 N N . HIS A 1 190 ? -15.687 13.399 8.602 1.00 55.69 190 HIS A N 1
ATOM 1482 C CA . HIS A 1 190 ? -14.285 13.211 8.213 1.00 55.69 190 HIS A CA 1
ATOM 1483 C C . HIS A 1 190 ? -14.099 12.264 7.009 1.00 55.69 190 HIS A C 1
ATOM 1485 O O . HIS A 1 190 ? -13.188 12.443 6.213 1.00 55.69 190 HIS A O 1
ATOM 1491 N N . PHE A 1 191 ? -14.991 11.287 6.801 1.00 58.19 191 PHE A N 1
ATOM 1492 C CA . PHE A 1 191 ? -14.871 10.348 5.675 1.00 58.19 191 PHE A CA 1
ATOM 1493 C C . PHE A 1 191 ? -15.266 10.947 4.329 1.00 58.19 191 PHE A C 1
ATOM 1495 O O . PHE A 1 191 ? -14.834 10.457 3.288 1.00 58.19 191 PHE A O 1
ATOM 1502 N N . GLN A 1 192 ? -16.135 11.958 4.326 1.00 52.03 192 GLN A N 1
ATOM 1503 C CA . GLN A 1 192 ? -16.575 12.597 3.089 1.00 52.03 192 GLN A CA 1
ATOM 1504 C C . GLN A 1 192 ? -15.440 13.415 2.470 1.00 52.03 192 GLN A C 1
ATOM 1506 O O . GLN A 1 192 ? -15.242 13.331 1.259 1.00 52.03 192 GLN A O 1
ATOM 1511 N N . ALA A 1 193 ? -14.663 14.108 3.308 1.00 51.53 193 ALA A N 1
ATOM 1512 C CA . ALA A 1 193 ? -13.535 14.923 2.884 1.00 51.53 193 ALA A CA 1
ATOM 1513 C C . ALA A 1 193 ? -12.392 14.095 2.279 1.00 51.53 193 ALA A C 1
ATOM 1515 O O . ALA A 1 193 ? -11.858 14.539 1.280 1.00 51.53 193 ALA A O 1
ATOM 1516 N N . ASP A 1 194 ? -12.101 12.883 2.773 1.00 55.84 194 ASP A N 1
ATOM 1517 C CA . ASP A 1 194 ? -10.973 12.052 2.287 1.00 55.84 194 ASP A CA 1
ATOM 1518 C C . ASP A 1 194 ? -11.386 10.906 1.348 1.00 55.84 194 ASP A C 1
ATOM 1520 O O . ASP A 1 194 ? -10.562 10.145 0.831 1.00 55.84 194 ASP A O 1
ATOM 1524 N N . SER A 1 195 ? -12.685 10.765 1.073 1.00 57.41 195 SER A N 1
ATOM 1525 C CA . SER A 1 195 ? -13.201 9.724 0.174 1.00 57.41 195 SER A CA 1
ATOM 1526 C C . SER A 1 195 ? -12.615 9.798 -1.244 1.00 57.41 195 SER A C 1
ATOM 1528 O O . SER A 1 195 ? -12.499 8.769 -1.923 1.00 57.41 195 SER A O 1
ATOM 1530 N N . TRP A 1 196 ? -12.192 10.989 -1.684 1.00 62.00 196 TRP A N 1
ATOM 1531 C CA . TRP A 1 196 ? -11.528 11.175 -2.971 1.00 62.00 196 TRP A CA 1
ATOM 1532 C C . TRP A 1 196 ? -10.122 10.577 -3.002 1.00 62.00 196 TRP A C 1
ATOM 1534 O O . TRP A 1 196 ? -9.721 10.118 -4.068 1.00 62.00 196 TRP A O 1
ATOM 1544 N N . GLU A 1 197 ? -9.392 10.510 -1.882 1.00 63.72 197 GLU A N 1
ATOM 1545 C CA . GLU A 1 197 ? -8.057 9.899 -1.842 1.00 63.72 197 GLU A CA 1
ATOM 1546 C C . GLU A 1 197 ? -8.155 8.404 -2.125 1.00 63.72 197 GLU A C 1
ATOM 1548 O O . GLU A 1 197 ? -7.475 7.891 -3.013 1.00 63.72 197 GLU A O 1
ATOM 1553 N N . LEU A 1 198 ? -9.093 7.711 -1.471 1.00 64.69 198 LEU A N 1
ATOM 1554 C CA . LEU A 1 198 ? -9.371 6.290 -1.717 1.00 64.69 198 LEU A CA 1
ATOM 1555 C C . LEU A 1 198 ? -9.815 6.025 -3.166 1.00 64.69 198 LEU A C 1
ATOM 1557 O O . LEU A 1 198 ? -9.432 5.014 -3.765 1.00 64.69 198 LEU A O 1
ATOM 1561 N N . LEU A 1 199 ? -10.577 6.947 -3.758 1.00 66.94 199 LEU A N 1
ATOM 1562 C CA . LEU A 1 199 ? -10.965 6.892 -5.169 1.00 66.94 199 LEU A CA 1
ATOM 1563 C C . LEU A 1 199 ? -9.789 7.156 -6.118 1.00 66.94 199 LEU A C 1
ATOM 1565 O O . LEU A 1 199 ? -9.663 6.468 -7.132 1.00 66.94 199 LEU A O 1
ATOM 1569 N N . LEU A 1 200 ? -8.908 8.105 -5.797 1.00 66.56 200 LEU A N 1
ATOM 1570 C CA . LEU A 1 200 ? -7.684 8.394 -6.547 1.00 66.56 200 LEU A CA 1
ATOM 1571 C C . LEU A 1 200 ? -6.714 7.214 -6.494 1.00 66.56 200 LEU A C 1
ATOM 1573 O O . LEU A 1 200 ? -6.117 6.865 -7.512 1.00 66.56 200 LEU A O 1
ATOM 1577 N N . ILE A 1 201 ? -6.618 6.540 -5.349 1.00 66.75 201 ILE A N 1
ATOM 1578 C CA . ILE A 1 201 ? -5.859 5.300 -5.176 1.00 66.75 201 ILE A CA 1
ATOM 1579 C C . ILE A 1 201 ? -6.400 4.225 -6.119 1.00 66.75 201 ILE A C 1
ATOM 1581 O O . ILE A 1 201 ? -5.638 3.679 -6.923 1.00 66.75 201 ILE A O 1
ATOM 1585 N N . ALA A 1 202 ? -7.714 3.984 -6.104 1.00 63.47 202 ALA A N 1
ATOM 1586 C CA . ALA A 1 202 ? -8.356 3.035 -7.009 1.00 63.47 202 ALA A CA 1
ATOM 1587 C C . ALA A 1 202 ? -8.153 3.414 -8.492 1.00 63.47 202 ALA A C 1
ATOM 1589 O O . ALA A 1 202 ? -7.808 2.559 -9.307 1.00 63.47 202 ALA A O 1
ATOM 1590 N N . HIS A 1 203 ? -8.269 4.698 -8.846 1.00 63.91 203 HIS A N 1
ATOM 1591 C CA . HIS A 1 203 ? -8.044 5.204 -10.204 1.00 63.91 203 HIS A CA 1
ATOM 1592 C C . HIS A 1 203 ? -6.593 5.048 -10.668 1.00 63.91 203 HIS A C 1
ATOM 1594 O O . HIS A 1 203 ? -6.340 4.585 -11.782 1.00 63.91 203 HIS A O 1
ATOM 1600 N N . SER A 1 204 ? -5.628 5.353 -9.801 1.00 65.62 204 SER A N 1
ATOM 1601 C CA . SER A 1 204 ? -4.205 5.174 -10.089 1.00 65.62 204 SER A CA 1
ATOM 1602 C C . SER A 1 204 ? -3.849 3.702 -10.340 1.00 65.62 204 SER A C 1
ATOM 1604 O O . SER A 1 204 ? -3.007 3.410 -11.194 1.00 65.62 204 SER A O 1
ATOM 1606 N N . MET A 1 205 ? -4.534 2.764 -9.670 1.00 63.25 205 MET A N 1
ATOM 1607 C CA . MET A 1 205 ? -4.392 1.331 -9.936 1.00 63.25 205 MET A CA 1
ATOM 1608 C C . MET A 1 205 ? -4.948 0.942 -11.306 1.00 63.25 205 MET A C 1
ATOM 1610 O O . MET A 1 205 ? -4.277 0.208 -12.024 1.00 63.25 205 MET A O 1
ATOM 1614 N N . VAL A 1 206 ? -6.109 1.470 -11.716 1.00 59.31 206 VAL A N 1
ATOM 1615 C CA . VAL A 1 206 ? -6.674 1.213 -13.056 1.00 59.31 206 VAL A CA 1
ATOM 1616 C C . VAL A 1 206 ? -5.704 1.642 -14.151 1.00 59.31 206 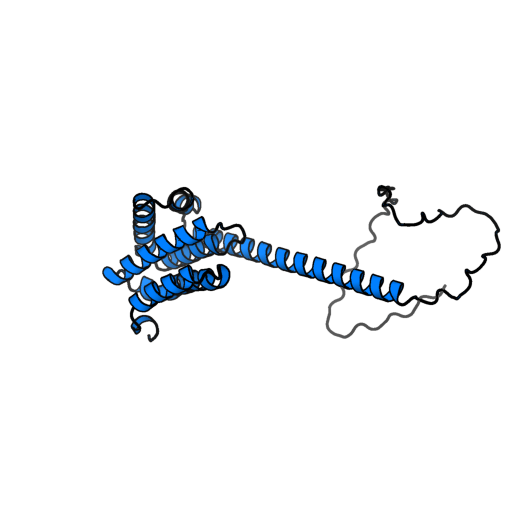VAL A C 1
ATOM 1618 O O . VAL A 1 206 ? -5.461 0.894 -15.098 1.00 59.31 206 VAL A O 1
ATOM 1621 N N . LEU A 1 207 ? -5.140 2.845 -14.021 1.00 62.06 207 LEU A N 1
ATOM 1622 C CA . LEU A 1 207 ? -4.219 3.394 -15.014 1.00 62.06 207 LEU A CA 1
ATOM 1623 C C . LEU A 1 207 ? -2.918 2.587 -15.103 1.00 62.06 207 LEU A C 1
ATOM 1625 O O . LEU A 1 207 ? -2.378 2.438 -16.195 1.00 62.06 207 LEU A O 1
ATOM 1629 N N . LYS A 1 208 ? -2.433 2.040 -13.980 1.00 60.34 208 LYS A N 1
ATOM 1630 C CA . LYS A 1 208 ? -1.218 1.209 -13.942 1.00 60.34 208 LYS A CA 1
ATOM 1631 C C . LYS A 1 208 ? -1.434 -0.236 -14.389 1.00 60.34 208 LYS A C 1
ATOM 1633 O O . LYS A 1 208 ? -0.507 -0.824 -14.929 1.00 60.34 208 LYS A O 1
ATOM 1638 N N . VAL A 1 209 ? -2.591 -0.831 -14.098 1.00 57.84 209 VAL A N 1
ATOM 1639 C CA . VAL A 1 209 ? -2.859 -2.251 -14.388 1.00 57.84 209 VAL A CA 1
ATOM 1640 C C . VAL A 1 209 ? -3.368 -2.437 -15.820 1.00 57.84 209 VAL A C 1
ATOM 1642 O O . VAL A 1 209 ? -3.155 -3.495 -16.397 1.00 57.84 209 VAL A O 1
ATOM 1645 N N . GLY A 1 210 ? -3.977 -1.415 -16.436 1.00 53.62 210 GLY A N 1
ATOM 1646 C CA . GLY A 1 210 ? -4.324 -1.429 -17.864 1.00 53.62 210 GLY A CA 1
ATOM 1647 C C . GLY A 1 210 ? -5.362 -2.480 -18.278 1.00 53.62 210 GLY A C 1
ATOM 1648 O O . GLY A 1 210 ? -5.673 -2.579 -19.460 1.00 53.62 210 GLY A O 1
ATOM 1649 N N . GLU A 1 211 ? -5.919 -3.245 -17.336 1.00 61.09 211 GLU A N 1
ATOM 1650 C CA . GLU A 1 211 ? -6.914 -4.275 -17.618 1.00 61.09 211 GLU A CA 1
ATOM 1651 C C . GLU A 1 211 ? -8.315 -3.685 -17.769 1.00 61.09 211 GLU A C 1
ATOM 1653 O O . GLU A 1 211 ? -8.840 -3.002 -16.882 1.00 61.09 211 GLU A O 1
ATOM 1658 N N . ASP A 1 212 ? -8.970 -4.038 -18.873 1.00 58.41 212 ASP A N 1
ATOM 1659 C CA . ASP A 1 212 ? -10.345 -3.632 -19.156 1.00 58.41 212 ASP A CA 1
ATOM 1660 C C . ASP A 1 212 ? -11.336 -4.165 -18.113 1.00 58.41 212 ASP A C 1
ATOM 1662 O O . ASP A 1 212 ? -12.284 -3.467 -17.761 1.00 58.41 212 ASP A O 1
ATOM 1666 N N . ASN A 1 213 ? -11.078 -5.339 -17.528 1.00 56.59 213 ASN A N 1
ATOM 1667 C CA . ASN A 1 213 ? -11.884 -5.886 -16.430 1.00 56.59 213 ASN A CA 1
ATOM 1668 C C . ASN A 1 213 ? -11.849 -4.984 -15.192 1.00 56.59 213 ASN A C 1
ATOM 1670 O O . ASN A 1 213 ? -12.872 -4.754 -14.546 1.00 56.59 213 ASN A O 1
ATOM 1674 N N . PHE A 1 214 ? -10.676 -4.431 -14.892 1.00 61.38 214 PHE A N 1
ATOM 1675 C CA . PHE A 1 214 ? -10.475 -3.545 -13.758 1.00 61.38 214 PHE A CA 1
ATOM 1676 C C . PHE A 1 214 ? -11.123 -2.178 -14.011 1.00 61.38 214 PHE A C 1
ATOM 1678 O O . PHE A 1 214 ? -11.781 -1.637 -13.125 1.00 61.38 214 PHE A O 1
ATOM 1685 N N . ARG A 1 215 ? -11.043 -1.665 -15.249 1.00 61.56 215 ARG A N 1
ATOM 1686 C CA . ARG A 1 215 ? -11.786 -0.474 -15.704 1.00 61.56 215 ARG A CA 1
ATOM 1687 C C . ARG A 1 215 ? -13.294 -0.649 -15.590 1.00 61.56 215 ARG A C 1
ATOM 1689 O O . ARG A 1 215 ? -13.961 0.238 -15.065 1.00 61.56 215 ARG A O 1
ATOM 1696 N N . LEU A 1 216 ? -13.825 -1.778 -16.059 1.00 60.62 216 LEU A N 1
ATOM 1697 C CA . LEU A 1 216 ? -15.255 -2.074 -16.019 1.00 60.62 216 LEU A CA 1
ATOM 1698 C C . LEU A 1 216 ? -15.748 -2.159 -14.574 1.00 60.62 216 LEU A C 1
ATOM 1700 O O . LEU A 1 216 ? -16.770 -1.571 -14.227 1.00 60.62 216 LEU A O 1
ATOM 1704 N N . TRP A 1 217 ? -14.989 -2.846 -13.719 1.00 61.62 217 TRP A N 1
ATOM 1705 C CA . TRP A 1 217 ? -15.311 -2.989 -12.306 1.00 61.62 217 TRP A CA 1
ATOM 1706 C C . TRP A 1 217 ? -15.247 -1.644 -11.571 1.00 61.62 217 TRP A C 1
ATOM 1708 O O . TRP A 1 217 ? -16.173 -1.312 -10.835 1.00 61.62 217 TRP A O 1
ATOM 1718 N N . MET A 1 218 ? -14.230 -0.817 -11.839 1.00 62.78 218 MET A N 1
ATOM 1719 C CA . MET A 1 218 ? -14.139 0.536 -11.285 1.00 62.78 218 MET A CA 1
ATOM 1720 C C . MET A 1 218 ? -15.262 1.433 -11.792 1.00 62.78 218 MET A C 1
ATOM 1722 O O . MET A 1 218 ? -15.872 2.124 -10.990 1.00 62.78 218 MET A O 1
ATOM 1726 N N . MET A 1 219 ? -15.616 1.383 -13.079 1.00 61.62 219 MET A N 1
ATOM 1727 C CA . MET A 1 219 ? -16.788 2.100 -13.588 1.00 61.62 219 MET A CA 1
ATOM 1728 C C . MET A 1 219 ? -18.080 1.623 -12.922 1.00 61.62 219 MET A C 1
ATOM 1730 O O . MET A 1 219 ? -18.946 2.442 -12.634 1.00 61.62 219 MET A O 1
ATOM 1734 N N . MET A 1 220 ? -18.234 0.329 -12.637 1.00 58.84 220 MET A N 1
ATOM 1735 C CA . MET A 1 220 ? -19.396 -0.188 -11.905 1.00 58.84 220 MET A CA 1
ATOM 1736 C C . MET A 1 220 ? -19.404 0.246 -10.434 1.00 58.84 220 MET A C 1
ATOM 1738 O O . MET A 1 220 ? -20.469 0.576 -9.911 1.00 58.84 220 MET A O 1
ATOM 1742 N N . ALA A 1 221 ? -18.246 0.270 -9.770 1.00 57.47 221 ALA A N 1
ATOM 1743 C CA . ALA A 1 221 ? -18.100 0.757 -8.401 1.00 57.47 221 ALA A CA 1
ATOM 1744 C C . ALA A 1 221 ? -18.384 2.268 -8.319 1.00 57.47 221 ALA A C 1
ATOM 1746 O O . ALA A 1 221 ? -19.173 2.700 -7.482 1.00 57.47 221 ALA A O 1
ATOM 1747 N N . TYR A 1 222 ? -17.831 3.048 -9.249 1.00 58.62 222 TYR A N 1
ATOM 1748 C CA . TYR A 1 222 ? -17.975 4.502 -9.345 1.00 58.62 222 TYR A CA 1
ATOM 1749 C C . TYR A 1 222 ? -19.404 4.921 -9.715 1.00 58.62 222 TYR A C 1
ATOM 1751 O O . TYR A 1 222 ? -19.995 5.761 -9.044 1.00 58.62 222 TYR A O 1
ATOM 1759 N N . ASN A 1 223 ? -20.031 4.265 -10.701 1.00 56.28 223 ASN A N 1
ATOM 1760 C CA . ASN A 1 223 ? -21.439 4.513 -11.048 1.00 56.28 223 ASN A CA 1
ATOM 1761 C C . ASN A 1 223 ? -22.401 4.151 -9.905 1.00 56.28 223 ASN A C 1
ATOM 1763 O O . ASN A 1 223 ? -23.478 4.730 -9.794 1.00 56.28 223 ASN A O 1
ATOM 1767 N N . LYS A 1 224 ? -22.022 3.219 -9.020 1.00 51.31 224 LYS A N 1
ATOM 1768 C CA . LYS A 1 224 ? -22.786 2.915 -7.800 1.00 51.31 224 LYS A CA 1
ATOM 1769 C C . LYS A 1 224 ? -22.543 3.908 -6.660 1.00 51.31 224 LYS A C 1
ATOM 1771 O O . LYS A 1 224 ? -23.280 3.851 -5.671 1.00 51.31 224 LYS A O 1
ATOM 1776 N N . MET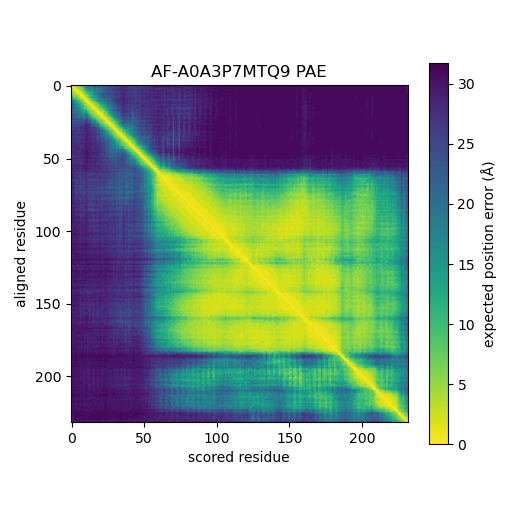 A 1 225 ? -21.559 4.809 -6.752 1.00 51.06 225 MET A N 1
ATOM 1777 C CA . MET A 1 225 ? -21.247 5.785 -5.698 1.00 51.06 225 MET A CA 1
ATOM 1778 C C . MET A 1 225 ? -22.111 7.057 -5.707 1.00 51.06 225 MET A C 1
ATOM 1780 O O . MET A 1 225 ? -22.144 7.709 -4.672 1.00 51.06 225 MET A O 1
ATOM 1784 N N . ASP A 1 226 ? -22.992 7.261 -6.696 1.00 47.03 226 ASP A N 1
ATOM 1785 C CA . ASP A 1 226 ? -23.844 8.461 -6.898 1.00 47.03 226 ASP A CA 1
ATOM 1786 C C . ASP A 1 226 ? -23.066 9.737 -7.308 1.00 47.03 226 ASP A C 1
ATOM 1788 O O . ASP A 1 226 ? -21.987 9.988 -6.772 1.00 47.03 226 ASP A O 1
ATOM 1792 N N . PRO A 1 227 ? -23.605 10.599 -8.199 1.00 43.31 227 PRO A N 1
ATOM 1793 C CA . PRO A 1 227 ? -22.922 11.809 -8.682 1.00 43.31 227 PRO A CA 1
ATOM 1794 C C . PRO A 1 227 ? -22.767 12.929 -7.641 1.00 43.31 227 PRO A C 1
ATOM 1796 O O . PRO A 1 227 ? -22.093 13.918 -7.910 1.00 43.31 227 PRO A O 1
ATOM 1799 N N . LEU A 1 228 ? -23.383 12.802 -6.463 1.00 41.31 228 LEU A N 1
ATOM 1800 C CA . LEU A 1 228 ? -23.433 13.867 -5.452 1.00 41.31 228 LEU A CA 1
ATOM 1801 C C . LEU A 1 228 ? -22.107 14.096 -4.706 1.00 41.31 228 LEU A C 1
ATOM 1803 O O . LEU A 1 228 ? -21.966 15.123 -4.054 1.00 41.31 228 LEU A O 1
ATOM 1807 N N . MET A 1 229 ? -21.137 13.182 -4.811 1.00 42.69 229 MET A N 1
ATOM 1808 C CA . MET A 1 229 ? -19.815 13.319 -4.170 1.00 42.69 229 MET A CA 1
ATOM 1809 C C . MET A 1 229 ? -18.786 14.050 -5.053 1.00 42.69 229 MET A C 1
ATOM 1811 O O . MET A 1 229 ? -17.679 14.318 -4.605 1.00 42.69 229 MET A O 1
ATOM 1815 N N . LEU A 1 230 ? -19.127 14.362 -6.310 1.00 38.66 230 LEU A N 1
ATOM 1816 C CA . LEU A 1 230 ? -18.269 15.117 -7.239 1.00 38.66 230 LEU A CA 1
ATOM 1817 C C . LEU A 1 230 ? -18.658 16.597 -7.348 1.00 38.66 230 LEU A C 1
ATOM 1819 O O . LEU A 1 230 ? -18.036 17.341 -8.104 1.00 38.66 230 LEU A O 1
ATOM 1823 N N . THR A 1 231 ? -19.709 17.018 -6.642 1.00 33.09 231 THR A N 1
ATOM 1824 C CA . THR A 1 231 ? -20.308 18.352 -6.789 1.00 33.09 231 THR A CA 1
ATOM 1825 C C . THR A 1 231 ? -20.447 19.120 -5.473 1.00 33.09 231 THR A C 1
ATOM 1827 O O . THR A 1 231 ? -21.304 20.000 -5.397 1.00 33.09 231 THR A O 1
ATOM 1830 N N . SER A 1 232 ? -19.650 18.816 -4.444 1.00 33.12 232 SER A N 1
ATOM 1831 C CA . SER A 1 232 ? -19.568 19.644 -3.229 1.00 33.12 232 SER A CA 1
ATOM 1832 C C . SER A 1 232 ? -18.145 20.086 -2.946 1.00 33.12 232 SER A C 1
ATOM 1834 O O . SER A 1 232 ? -17.298 19.172 -2.843 1.00 33.12 232 SER A O 1
#

Mean predicted aligned error: 17.34 Å

Solvent-accessible surface area (backbone atoms only — not comparable to full-atom values): 14308 Å² total; per-residue (Å²): 141,81,84,80,84,82,80,86,75,79,91,87,70,84,77,79,78,88,72,78,84,73,80,86,72,77,83,76,86,74,79,74,79,86,65,94,86,66,85,82,78,82,78,91,72,94,71,99,63,83,80,74,73,74,77,94,68,80,73,78,43,74,65,57,52,50,54,52,51,53,51,51,48,52,51,50,53,53,52,53,50,52,50,54,48,50,49,53,51,54,52,46,55,52,44,54,51,50,47,50,51,51,26,59,76,69,73,44,60,65,67,60,56,44,67,48,48,47,54,30,58,81,40,76,41,74,64,38,41,50,52,37,39,54,54,49,52,58,51,35,73,74,34,53,71,46,37,51,51,50,41,52,44,55,38,46,58,54,68,33,88,87,45,48,71,66,44,45,53,36,51,49,55,39,50,51,54,41,53,54,46,42,70,73,65,70,59,56,81,57,49,67,75,50,48,57,56,54,48,49,44,54,50,55,47,40,72,72,66,68,44,67,69,53,46,52,49,48,50,54,53,53,68,69,66,53,78,74,79,82,73,118

Sequence (232 aa):
MGTPPAYPVPDGVPAPPFQPPLPHIPPRVFGYPPHPGFPSMPTPADDTTPYQRPPASHTLTEADVKNSEENLKAQHDSIMEQKAEAIRRCTNEAREQAVKSHCENLNISLPDINNVVQPLIESCTKENIAKGKNWAVDQMSKSEDLTSLMGEYLLFRVANTDATFDLRLHIVYLLNDLLHHIKRRGVTSHFQADSWELLLIAHSMVLKVGEDNFRLWMMMAYNKMDPLMLTS

Nearest PDB structures (foldseek):
  6vfk-assembly1_B  TM=2.874E-01  e=4.565E+00  synthetic construct